Protein 8QZG (pdb70)

Secondary structure (DSSP, 8-state):
--PPPPP----BPPP-GGG---GGGSPPPP---HHHHHHHHHHHHHHHHHHSTT-B---HHHHHHHHHHHHHHHHHTT----S-EEEEEEE--TTT-EEEEEEE-TTS--EEEEB-B-B-BPSSSTT-BPPPPEEEE--TTB--EE---EEEEEEEEEEEBTT-TT--EEEEEEEEEE-BTTB-GGGTTS--BSSSEEE-HHHHHHHHHHTTT-HHHHHHHTT-HHHHHHS-TT----TT---EEEEE--SSPP-----TT--

B-factor: mean 29.65, std 10.08, range [14.54, 82.24]

Nearest PDB structures (foldseek):
  8qzg-assembly1_1  TM=1.004E+00  e=3.705E-60  Gluconobacter oxydans
  1ngf-assembly1_A  TM=6.079E-01  e=4.219E-01  Bos taurus
  6b1n-assembly2_B  TM=6.110E-01  e=5.074E-01  Homo sapiens
  1bup-assembly1_A  TM=6.106E-01  e=5.074E-01  Bos taurus
  1qqo-assembly1_A  TM=6.024E-01  e=7.337E-01  Bos taurus

Sequence (263 aa):
SVPPPASNPPTDTPPQPDLAPPPIDIPDLPVVSDEVAREEASRLAVLMKHNVKGFSTYTPERRKAFLTLAKDAVTQADMPVSRPQLVMVVDRNEKIQHLDYVLALPDAPWESLGGTPVSTGTTGRKYYYITPTGVFQNTADRLGYRAGSRVWDMGWQTAMKGWLPRHETGQIRLEIHATDPQFLEWRLGHPASEGCIRIPATMNKFMDHYGLIDALYEQAASYDPRFQALLPKDRQPTQIAGDLVVVIDSGPLTEP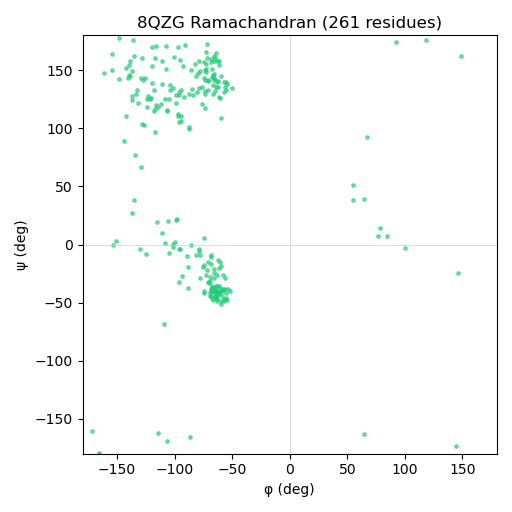KIDPIAD

Solvent-accessible surface area: 12472 Å² total; per-residue (Å²): 137,48,5,63,82,18,88,36,58,76,23,92,30,71,125,79,118,134,47,79,39,67,121,154,75,57,58,133,41,60,110,21,51,42,140,77,0,118,122,30,5,63,108,0,21,88,51,0,140,138,89,7,134,43,28,45,92,29,88,94,139,58,93,146,22,1,34,65,55,0,76,68,21,5,101,156,47,125,62,107,32,93,13,7,11,0,0,0,0,0,1,28,4,76,143,29,0,48,0,0,0,0,0,0,5,62,117,37,105,22,51,34,9,0,0,0,27,0,0,1,6,17,25,20,85,66,153,7,35,4,0,14,64,24,31,17,53,7,21,33,96,40,30,8,56,73,93,85,44,2,3,5,6,2,4,139,46,78,2,50,40,0,23,30,72,161,90,57,77,16,107,20,11,0,0,0,14,8,13,59,128,130,2,86,55,170,47,20,19,127,32,8,2,19,1,2,0,10,0,2,32,48,0,2,146,12,0,12,48,32,6,0,0,4,6,36,3,54,40,2,9,69,69,7,81,61,2,75,70,41,3,26,142,106,44,108,63,7,104,0,8,0,9,3,0,0,1,7,16,39,19,108,117,13,82,3,111,122,21,119,152,40,183

Structure (mmCIF, N/CA/C/O backbone):
data_8QZG
#
_entry.id   8QZG
#
_cell.length_a   52.778
_cell.length_b   56.688
_cell.length_c   93.019
_cell.angle_alpha   90.000
_cell.angle_beta   90.000
_cell.angle_gamma   90.000
#
_symmetry.space_group_name_H-M   'P 21 21 21'
#
loop_
_entity.id
_entity.type
_entity.pdbx_description
1 polymer 'YkuD domain-containing protein'
2 non-polymer 'CHLORIDE ION'
3 non-polymer 'SODIUM ION'
4 water water
#
loop_
_atom_site.group_PDB
_atom_site.id
_atom_site.type_symbol
_atom_site.label_atom_id
_atom_site.label_alt_id
_atom_site.label_comp_id
_atom_site.label_asym_id
_atom_site.label_entity_id
_atom_site.label_seq_id
_atom_site.pdbx_PDB_ins_code
_atom_site.Cartn_x
_atom_site.Cartn_y
_atom_site.Cartn_z
_atom_site.occupancy
_atom_site.B_iso_or_equiv
_atom_site.auth_seq_id
_atom_site.auth_comp_id
_atom_site.auth_asym_id
_atom_site.auth_atom_id
_atom_site.pdbx_PDB_model_num
ATOM 1 N N . SER A 1 31 ? -1.22842 24.15885 8.34586 1.000 55.50091 54 SER 1 N 1
ATOM 2 C CA . SER A 1 31 ? -2.61144 23.79145 8.07638 1.000 55.91475 54 SER 1 CA 1
ATOM 3 C C . SER A 1 31 ? -2.72651 22.33975 7.60368 1.000 49.87541 54 SER 1 C 1
ATOM 4 O O . SER A 1 31 ? -1.73042 21.67661 7.34358 1.000 52.24119 54 SER 1 O 1
ATOM 11 N N . VAL A 1 32 ? -3.95755 21.85188 7.50237 1.000 42.07487 55 VAL 1 N 1
ATOM 12 C CA . VAL A 1 32 ? -4.25282 20.49709 7.05646 1.000 33.12327 55 VAL 1 CA 1
ATOM 13 C C . VAL A 1 32 ? -5.06948 20.61252 5.77626 1.000 31.00284 55 VAL 1 C 1
ATOM 14 O O . VAL A 1 32 ? -6.01928 21.39940 5.73234 1.000 31.90908 55 VAL 1 O 1
ATOM 27 N N . PRO A 1 33 ? -4.74128 19.87575 4.71844 1.000 26.63005 56 PRO 1 N 1
ATOM 28 C CA . PRO A 1 33 ? -5.52859 19.97313 3.48113 1.000 26.17102 56 PRO 1 CA 1
ATOM 29 C C . PRO A 1 33 ? -6.95805 19.52083 3.71281 1.000 26.13997 56 PRO 1 C 1
ATOM 30 O O . PRO A 1 33 ? -7.23402 18.75470 4.64721 1.000 24.25750 56 PRO 1 O 1
ATOM 41 N N . PRO A 1 34 ? -7.88852 19.94899 2.87211 1.000 24.82497 57 PRO 1 N 1
ATOM 42 C CA . PRO A 1 34 ? -9.27999 19.50707 3.01939 1.000 26.04986 57 PRO 1 CA 1
ATOM 43 C C . PRO A 1 34 ? -9.40369 18.01923 2.76039 1.000 26.64150 57 PRO 1 C 1
ATOM 44 O O . PRO A 1 34 ? -8.49304 17.41047 2.18543 1.000 24.86893 57 PRO 1 O 1
ATOM 55 N N . PRO A 1 35 ? -10.50005 17.39564 3.18758 1.000 25.62461 58 PRO 1 N 1
ATOM 56 C CA . PRO A 1 35 ? -10.62864 15.94564 3.01578 1.000 25.06921 58 PRO 1 CA 1
ATOM 57 C C . PRO A 1 35 ? -10.87838 15.57099 1.56540 1.000 25.15944 58 PRO 1 C 1
ATOM 58 O O . PRO A 1 35 ? -11.46517 16.32709 0.79051 1.000 25.59122 58 PRO 1 O 1
ATOM 69 N N . ALA A 1 36 ? -10.42522 14.37497 1.20767 1.000 21.61089 59 ALA 1 N 1
ATOM 70 C CA . ALA A 1 36 ? -10.75867 13.80953 -0.08484 1.000 24.81317 59 ALA 1 CA 1
ATOM 71 C C . ALA A 1 36 ? -12.20987 13.32398 -0.09212 1.000 25.10052 59 ALA 1 C 1
ATOM 72 O O . ALA A 1 36 ? -12.79762 13.03486 0.95619 1.000 25.45099 59 ALA 1 O 1
ATOM 79 N N . SER A 1 37 ? -12.77863 13.22380 -1.29687 1.000 25.45579 60 SER 1 N 1
ATOM 80 C CA . SER A 1 37 ? -14.05309 12.54143 -1.47710 1.000 27.63314 60 SER 1 CA 1
ATOM 81 C C . SER A 1 37 ? -13.80133 11.04161 -1.62920 1.000 26.15482 60 SER 1 C 1
ATOM 82 O O . SER A 1 37 ? -12.90864 10.63308 -2.37648 1.000 28.51249 60 SER 1 O 1
ATOM 90 N N . ASN A 1 38 ? -14.57946 10.22187 -0.91579 1.000 26.75724 61 ASN 1 N 1
ATOM 91 C CA . ASN A 1 38 ? -14.39898 8.76390 -0.88568 1.000 21.76141 61 ASN 1 CA 1
ATOM 92 C C . ASN A 1 38 ? -15.72118 8.05874 -1.17148 1.000 22.98683 61 ASN 1 C 1
ATOM 93 O O . ASN A 1 38 ? -16.29716 7.40381 -0.29372 1.000 22.70903 61 ASN 1 O 1
ATOM 104 N N . PRO A 1 39 ? -16.23842 8.18363 -2.38603 1.000 21.76307 62 PRO 1 N 1
ATOM 105 C CA . PRO A 1 39 ? -17.55371 7.59308 -2.70605 1.000 21.56551 62 PRO 1 CA 1
ATOM 106 C C . PRO A 1 39 ? -17.45601 6.08433 -2.83009 1.000 22.71380 62 PRO 1 C 1
ATOM 107 O O . PRO A 1 39 ? -16.45921 5.57640 -3.35649 1.000 23.07428 62 PRO 1 O 1
ATOM 118 N N . PRO A 1 40 ? -18.45129 5.33849 -2.35292 1.000 23.42894 63 PRO 1 N 1
ATOM 119 C CA . PRO A 1 40 ? -18.42471 3.87583 -2.53469 1.000 20.37058 63 PRO 1 CA 1
ATOM 120 C C . PRO A 1 40 ? -18.70789 3.49382 -3.97449 1.000 26.70728 63 PRO 1 C 1
ATOM 121 O O . PRO A 1 40 ? -19.46661 4.16993 -4.67809 1.000 23.83439 63 PRO 1 O 1
ATOM 132 N N . THR A 1 41 ? -18.10615 2.37532 -4.39833 1.000 20.30724 64 THR 1 N 1
ATOM 133 C CA . THR A 1 41 ? -18.19813 1.94410 -5.78204 1.000 19.82793 64 THR 1 CA 1
ATOM 134 C C . THR A 1 41 ? -18.49142 0.43589 -5.87090 1.000 26.54786 64 THR 1 C 1
ATOM 135 O O . THR A 1 41 ? -17.99213 -0.26346 -6.76571 1.000 22.62186 64 THR 1 O 1
ATOM 146 N N . ASP A 1 42 ? -19.33409 -0.07474 -4.96659 1.000 22.66984 65 ASP 1 N 1
ATOM 147 C CA . ASP A 1 42 ? -19.71211 -1.49181 -4.97889 1.000 24.03707 65 ASP 1 CA 1
ATOM 148 C C . ASP A 1 42 ? -20.16827 -1.93467 -6.36905 1.000 25.34369 65 ASP 1 C 1
ATOM 149 O O . ASP A 1 42 ? -20.97989 -1.26718 -7.01526 1.000 23.98807 65 ASP 1 O 1
ATOM 158 N N . THR A 1 43 ? -19.67544 -3.08622 -6.80592 1.000 23.25149 66 THR 1 N 1
ATOM 159 C CA . THR A 1 43 ? -20.03384 -3.61231 -8.12081 1.000 24.51473 66 THR 1 CA 1
ATOM 160 C C . THR A 1 43 ? -21.45718 -4.15714 -8.13049 1.000 26.99962 66 THR 1 C 1
ATOM 161 O O . THR A 1 43 ? -21.74934 -5.11414 -7.39579 1.000 27.78959 66 THR 1 O 1
ATOM 172 N N . PRO A 1 44 ? -22.36480 -3.60013 -8.93277 1.000 27.35231 67 PRO 1 N 1
ATOM 173 C CA . PRO A 1 44 ? -23.73245 -4.13032 -8.96714 1.000 31.40514 67 PRO 1 CA 1
ATOM 174 C C . PRO A 1 44 ? -23.75744 -5.54022 -9.54016 1.000 35.18588 67 PRO 1 C 1
ATOM 175 O O . PRO A 1 44 ? -22.97035 -5.86795 -10.43984 1.000 35.18775 67 PRO 1 O 1
ATOM 186 N N . PRO A 1 45 ? -24.65814 -6.39208 -9.06535 1.000 45.40746 68 PRO 1 N 1
ATOM 187 C CA . PRO A 1 45 ? -24.74599 -7.74764 -9.63336 1.000 48.56567 68 PRO 1 CA 1
ATOM 188 C C . PRO A 1 45 ? -25.43817 -7.74784 -10.98597 1.000 46.94308 68 PRO 1 C 1
ATOM 189 O O . PRO A 1 45 ? -26.46089 -7.09018 -11.18533 1.000 48.45360 68 PRO 1 O 1
ATOM 200 N N . GLN A 1 46 ? -24.85985 -8.49368 -11.92488 1.000 45.60834 69 GLN 1 N 1
ATOM 201 C CA . GLN A 1 46 ? -25.36582 -8.57604 -13.29428 1.000 46.24484 69 GLN 1 CA 1
ATOM 202 C C . GLN A 1 46 ? -25.52624 -10.03710 -13.67576 1.000 44.90551 69 GLN 1 C 1
ATOM 203 O O . GLN A 1 46 ? -24.52696 -10.71280 -13.97656 1.000 47.33433 69 GLN 1 O 1
ATOM 217 N N . PRO A 1 47 ? -26.75350 -10.55502 -13.69130 1.000 43.61703 70 PRO 1 N 1
ATOM 218 C CA . PRO A 1 47 ? -26.93701 -11.97155 -14.06985 1.000 48.21714 70 PRO 1 CA 1
ATOM 219 C C . PRO A 1 47 ? -26.39652 -12.31388 -15.44948 1.000 54.06598 70 PRO 1 C 1
ATOM 220 O O . PRO A 1 47 ? -26.04278 -13.47551 -15.69926 1.000 52.10338 70 PRO 1 O 1
ATOM 231 N N . ASP A 1 48 ? -26.33091 -11.34063 -16.35938 1.000 54.93447 71 ASP 1 N 1
ATOM 232 C CA . ASP A 1 48 ? -25.91755 -11.61823 -17.72869 1.000 56.73919 71 ASP 1 CA 1
ATOM 233 C C . ASP A 1 48 ? -24.41683 -11.83263 -17.86572 1.000 53.07958 71 ASP 1 C 1
ATOM 234 O O . ASP A 1 48 ? -23.98267 -12.42768 -18.85662 1.000 58.23595 71 ASP 1 O 1
ATOM 243 N N . LEU A 1 49 ? -23.62070 -11.38163 -16.90086 1.000 48.17148 72 LEU 1 N 1
ATOM 244 C CA . LEU A 1 49 ? -22.17024 -11.48949 -16.98754 1.000 51.01457 72 LEU 1 CA 1
ATOM 245 C C . LEU A 1 49 ? -21.61210 -12.72058 -16.28206 1.000 56.19680 72 LEU 1 C 1
ATOM 246 O O . LEU A 1 49 ? -20.39982 -12.95784 -16.36129 1.000 54.99130 72 LEU 1 O 1
ATOM 262 N N . ALA A 1 50 ? -22.45920 -13.51409 -15.61178 1.000 65.12249 73 ALA 1 N 1
ATOM 263 C CA . ALA A 1 50 ? -22.01085 -14.67032 -14.84220 1.000 60.99705 73 ALA 1 CA 1
ATOM 264 C C . ALA A 1 50 ? -21.27916 -15.68643 -15.71152 1.000 58.81883 73 ALA 1 C 1
ATOM 265 O O . ALA A 1 50 ? -21.91063 -16.37651 -16.52154 1.000 60.33083 73 ALA 1 O 1
ATOM 272 N N . PRO A 1 51 ? -19.96277 -15.82568 -15.56498 1.000 42.03323 74 PRO 1 N 1
ATOM 273 C CA . PRO A 1 51 ? -19.21508 -16.74293 -16.43370 1.000 38.77990 74 PRO 1 CA 1
ATOM 274 C C . PRO A 1 51 ? -19.09186 -18.11624 -15.79949 1.000 36.71007 74 PRO 1 C 1
ATOM 275 O O . PRO A 1 51 ? -19.13091 -18.25560 -14.56199 1.000 34.51287 74 PRO 1 O 1
ATOM 286 N N . PRO A 1 52 ? -18.94367 -19.15875 -16.61096 1.000 34.73744 75 PRO 1 N 1
ATOM 287 C CA . PRO A 1 52 ? -18.58883 -20.48360 -16.05838 1.000 30.78316 75 PRO 1 CA 1
ATOM 288 C C . PRO A 1 52 ? -17.14175 -20.50050 -15.59864 1.000 32.26410 75 PRO 1 C 1
ATOM 289 O O . PRO A 1 52 ? -16.33884 -19.63858 -16.00249 1.000 34.29928 75 PRO 1 O 1
ATOM 300 N N . PRO A 1 53 ? -16.77048 -21.45081 -14.73166 1.000 32.64638 76 PRO 1 N 1
ATOM 301 C CA . PRO A 1 53 ? -15.39667 -21.43684 -14.18176 1.000 35.72766 76 PRO 1 CA 1
ATOM 302 C C . PRO A 1 53 ? -14.31070 -21.39042 -15.25327 1.000 34.94820 76 PRO 1 C 1
ATOM 303 O O . PRO A 1 53 ? -13.28809 -20.71573 -15.06833 1.000 36.53560 76 PRO 1 O 1
ATOM 314 N N . ILE A 1 54 ? -14.51115 -22.09785 -16.37274 1.000 35.85778 77 ILE 1 N 1
ATOM 315 C CA . ILE A 1 54 ? -13.47836 -22.16433 -17.40371 1.000 41.45692 77 ILE 1 CA 1
ATOM 316 C C . ILE A 1 54 ? -13.25549 -20.80220 -18.04174 1.000 41.86628 77 ILE 1 C 1
ATOM 317 O O . ILE A 1 54 ? -12.16647 -20.52733 -18.55771 1.000 44.57849 77 ILE 1 O 1
ATOM 333 N N . ASP A 1 55 ? -14.25715 -19.92372 -18.00147 1.000 47.77365 78 ASP 1 N 1
ATOM 334 C CA . ASP A 1 55 ? -14.12965 -18.59704 -18.58669 1.000 46.77124 78 ASP 1 CA 1
ATOM 335 C C . ASP A 1 55 ? -13.40914 -17.59880 -17.69034 1.000 44.34479 78 ASP 1 C 1
ATOM 336 O O . ASP A 1 55 ? -13.11162 -16.48380 -18.13644 1.000 43.17623 78 ASP 1 O 1
ATOM 345 N N . ILE A 1 56 ? -13.13707 -17.94002 -16.43698 1.000 33.71688 79 ILE 1 N 1
ATOM 346 C CA . ILE A 1 56 ? -12.38459 -17.06645 -15.54255 1.000 29.30325 79 ILE 1 CA 1
ATOM 347 C C . ILE A 1 56 ? -10.93077 -17.52744 -15.57208 1.000 32.29462 79 ILE 1 C 1
ATOM 348 O O . ILE A 1 56 ? -10.62857 -18.64377 -15.10408 1.000 28.62826 79 ILE 1 O 1
ATOM 364 N N . PRO A 1 57 ? -10.00703 -16.73912 -16.11435 1.000 28.08558 80 PRO 1 N 1
ATOM 365 C CA . PRO A 1 57 ? -8.61168 -17.18922 -16.16919 1.000 28.51602 80 PRO 1 CA 1
ATOM 366 C C . PRO A 1 57 ? -8.00288 -17.30252 -14.78038 1.000 28.33620 80 PRO 1 C 1
ATOM 367 O O . PRO A 1 57 ? -8.33030 -16.54643 -13.86192 1.000 28.64224 80 PRO 1 O 1
ATOM 378 N N . ASP A 1 58 ? -7.11639 -18.28545 -14.62342 1.000 30.03919 81 ASP 1 N 1
ATOM 379 C CA . ASP A 1 58 ? -6.37859 -18.39768 -13.37034 1.000 30.87318 81 ASP 1 CA 1
ATOM 380 C C . ASP A 1 58 ? -5.30826 -17.31196 -13.27143 1.000 30.72206 81 ASP 1 C 1
ATOM 381 O O . ASP A 1 58 ? -4.79093 -16.82376 -14.27295 1.000 35.14669 81 ASP 1 O 1
ATOM 390 N N . LEU A 1 59 ? -5.00677 -16.90199 -12.04846 1.000 29.32626 82 LEU 1 N 1
ATOM 391 C CA . LEU A 1 59 ? -3.96177 -15.91318 -11.84098 1.000 28.44171 82 LEU 1 CA 1
ATOM 392 C C . LEU A 1 59 ? -2.61578 -16.49828 -12.26173 1.000 30.59406 82 LEU 1 C 1
ATOM 393 O O . LEU A 1 59 ? -2.35677 -17.67829 -12.02020 1.000 30.62132 82 LEU 1 O 1
ATOM 409 N N . PRO A 1 60 ? -1.73957 -15.70184 -12.87555 1.000 31.83680 83 PRO 1 N 1
ATOM 410 C CA . PRO A 1 60 ? -0.45773 -16.24950 -13.35086 1.000 33.33033 83 PRO 1 CA 1
ATOM 411 C C . PRO A 1 60 ? 0.39891 -16.75734 -12.20377 1.000 32.26767 83 PRO 1 C 1
ATOM 412 O O . PRO A 1 60 ? 0.47926 -16.13490 -11.14308 1.000 35.07327 83 PRO 1 O 1
ATOM 423 N N . VAL A 1 61 ? 1.05129 -17.89226 -12.42929 1.000 36.17503 84 VAL 1 N 1
ATOM 424 C CA . VAL A 1 61 ? 1.95351 -18.50196 -11.45520 1.000 34.44835 84 VAL 1 CA 1
ATOM 425 C C . VAL A 1 61 ? 3.30313 -18.68751 -12.13802 1.000 34.12711 84 VAL 1 C 1
ATOM 426 O O . VAL A 1 61 ? 3.40288 -19.41322 -13.13382 1.000 37.67171 84 VAL 1 O 1
ATOM 439 N N . VAL A 1 62 ? 4.33487 -18.02566 -11.61262 1.000 29.74429 85 VAL 1 N 1
ATOM 440 C CA . VAL A 1 62 ? 5.69154 -18.12607 -12.13287 1.000 27.17243 85 VAL 1 CA 1
ATOM 441 C C . VAL A 1 62 ? 6.59769 -18.72995 -11.06305 1.000 23.46973 85 VAL 1 C 1
ATOM 442 O O . VAL A 1 62 ? 6.27751 -18.74141 -9.87191 1.000 26.35308 85 VAL 1 O 1
ATOM 455 N N . SER A 1 63 ? 7.74314 -19.24932 -11.50647 1.000 24.01492 86 SER 1 N 1
ATOM 456 C CA . SER A 1 63 ? 8.72558 -19.76442 -10.56460 1.000 23.66619 86 SER 1 CA 1
ATOM 457 C C . SER A 1 63 ? 9.28041 -18.63905 -9.69568 1.000 27.51487 86 SER 1 C 1
ATOM 458 O O . SER A 1 63 ? 9.17891 -17.44559 -10.01846 1.000 26.18171 86 SER 1 O 1
ATOM 466 N N . ASP A 1 64 ? 9.86169 -19.03106 -8.55989 1.000 26.45796 87 ASP 1 N 1
ATOM 467 C CA . ASP A 1 64 ? 10.51189 -18.04161 -7.70737 1.000 29.19430 87 ASP 1 CA 1
ATOM 468 C C . ASP A 1 64 ? 11.64833 -17.35176 -8.44924 1.000 30.95678 87 ASP 1 C 1
ATOM 469 O O . ASP A 1 64 ? 11.85902 -16.14477 -8.28054 1.000 26.11435 87 ASP 1 O 1
ATOM 478 N N . GLU A 1 65 ? 12.38217 -18.10420 -9.28423 1.000 27.70722 88 GLU 1 N 1
ATOM 479 C CA . GLU A 1 65 ? 13.47448 -17.52205 -10.05458 1.000 34.09415 88 GLU 1 CA 1
ATOM 480 C C . GLU A 1 65 ? 12.97128 -16.40639 -10.96968 1.000 29.33132 88 GLU 1 C 1
ATOM 481 O O . GLU A 1 65 ? 13.52367 -15.29052 -10.98778 1.000 29.57232 88 GLU 1 O 1
ATOM 493 N N . VAL A 1 66 ? 11.93219 -16.70073 -11.76115 1.000 28.78790 89 VAL 1 N 1
ATOM 494 C CA . VAL A 1 66 ? 11.34638 -15.68669 -12.64168 1.000 25.57701 89 VAL 1 CA 1
ATOM 495 C C . VAL A 1 66 ? 10.77900 -14.52297 -11.84077 1.000 26.07740 89 VAL 1 C 1
ATOM 496 O O . VAL A 1 66 ? 10.88759 -13.35395 -12.25336 1.000 24.91737 89 VAL 1 O 1
ATOM 509 N N . ALA A 1 67 ? 10.11323 -14.81801 -10.71543 1.000 23.51913 90 ALA 1 N 1
ATOM 510 C CA . ALA A 1 67 ? 9.49630 -13.74757 -9.93778 1.000 23.17096 90 ALA 1 CA 1
ATOM 511 C C . ALA A 1 67 ? 10.53787 -12.74425 -9.44917 1.000 25.89675 90 ALA 1 C 1
ATOM 512 O O . ALA A 1 67 ? 10.30014 -11.52539 -9.46472 1.000 20.02008 90 ALA 1 O 1
ATOM 519 N N . ARG A 1 68 ? 11.69522 -13.23828 -8.98771 1.000 21.55399 91 ARG 1 N 1
ATOM 520 C CA . ARG A 1 68 ? 12.71675 -12.32983 -8.46446 1.000 25.92104 91 ARG 1 CA 1
ATOM 521 C C . ARG A 1 68 ? 13.30690 -11.47138 -9.57327 1.000 25.77019 91 ARG 1 C 1
ATOM 522 O O . ARG A 1 68 ? 13.55464 -10.27485 -9.37329 1.000 23.71121 91 ARG 1 O 1
ATOM 543 N N . GLU A 1 69 ? 13.50362 -12.05366 -10.75743 1.000 24.88806 92 GLU 1 N 1
ATOM 544 C CA . GLU A 1 69 ? 13.97206 -11.26468 -11.89641 1.000 30.49075 92 GLU 1 CA 1
ATOM 545 C C . GLU A 1 69 ? 12.96660 -10.17605 -12.27024 1.000 26.95525 92 GLU 1 C 1
ATOM 546 O O . GLU A 1 69 ? 13.35271 -9.02422 -12.53030 1.000 26.60763 92 GLU 1 O 1
ATOM 558 N N . GLU A 1 70 ? 11.66963 -10.51826 -12.28939 1.000 25.07129 93 GLU 1 N 1
ATOM 559 C CA . GLU A 1 70 ? 10.64611 -9.53366 -12.64294 1.000 24.38745 93 GLU 1 CA 1
ATOM 560 C C . GLU A 1 70 ? 10.53555 -8.44577 -11.57911 1.000 25.22442 93 GLU 1 C 1
ATOM 561 O O . GLU A 1 70 ? 10.30003 -7.27571 -11.89978 1.000 25.25151 93 GLU 1 O 1
ATOM 573 N N . ALA A 1 71 ? 10.70671 -8.80867 -10.31117 1.000 24.10867 94 ALA 1 N 1
ATOM 574 C CA . ALA A 1 71 ? 10.69295 -7.80925 -9.25562 1.000 24.06213 94 ALA 1 CA 1
ATOM 575 C C . ALA A 1 71 ? 11.85879 -6.84214 -9.40106 1.000 23.79046 94 ALA 1 C 1
ATOM 576 O O . ALA A 1 71 ? 11.70120 -5.63487 -9.17183 1.000 23.17047 94 ALA 1 O 1
ATOM 583 N N . SER A 1 72 ? 13.03813 -7.35536 -9.77323 1.000 24.06173 95 SER 1 N 1
ATOM 584 C CA . SER A 1 72 ? 14.19397 -6.48351 -9.97659 1.000 24.93291 95 SER 1 CA 1
ATOM 585 C C . SER A 1 72 ? 13.97677 -5.53052 -11.14715 1.000 24.16797 95 SER 1 C 1
ATOM 586 O O . SER A 1 72 ? 14.36248 -4.35840 -11.07741 1.000 27.96498 95 SER 1 O 1
ATOM 594 N N . ARG A 1 73 ? 13.36597 -6.01238 -12.22883 1.000 23.56549 96 ARG 1 N 1
ATOM 595 C CA . ARG A 1 73 ? 13.07476 -5.15126 -13.37419 1.000 22.94174 96 ARG 1 CA 1
ATOM 596 C C . ARG A 1 73 ? 12.11501 -4.03615 -12.99366 1.000 23.63632 96 ARG 1 C 1
ATOM 597 O O . ARG A 1 73 ? 12.32865 -2.86383 -13.34572 1.000 22.72986 96 ARG 1 O 1
ATOM 618 N N . LEU A 1 74 ? 11.04049 -4.38904 -12.28837 1.000 21.38601 97 LEU 1 N 1
ATOM 619 C CA . LEU A 1 74 ? 10.07075 -3.39196 -11.84505 1.000 19.16401 97 LEU 1 CA 1
ATOM 620 C C . LEU A 1 74 ? 10.69679 -2.40803 -10.86510 1.000 22.39801 97 LEU 1 C 1
ATOM 621 O O . LEU A 1 74 ? 10.36086 -1.22229 -10.86691 1.000 22.98944 97 LEU 1 O 1
ATOM 637 N N . ALA A 1 75 ? 11.60161 -2.87941 -10.01094 1.000 22.98971 98 ALA 1 N 1
ATOM 638 C CA . ALA A 1 75 ? 12.24401 -1.97715 -9.06204 1.000 23.20692 98 ALA 1 CA 1
ATOM 639 C C . ALA A 1 75 ? 13.06328 -0.92297 -9.79491 1.000 21.86972 98 ALA 1 C 1
ATOM 640 O O . ALA A 1 75 ? 13.02199 0.26321 -9.44176 1.000 23.11839 98 ALA 1 O 1
ATOM 647 N N . VAL A 1 76 ? 13.79391 -1.32881 -10.83521 1.000 21.53551 99 VAL 1 N 1
ATOM 648 C CA . VAL A 1 76 ? 14.60352 -0.36701 -11.59418 1.000 21.50550 99 VAL 1 CA 1
ATOM 649 C C . VAL A 1 76 ? 13.70300 0.61558 -12.33776 1.000 24.01208 99 VAL 1 C 1
ATOM 650 O O . VAL A 1 76 ? 13.99631 1.81910 -12.41912 1.000 24.35257 99 VAL 1 O 1
ATOM 663 N N . LEU A 1 77 ? 12.59420 0.12307 -12.89409 1.000 21.59214 100 LEU 1 N 1
ATOM 664 C CA . LEU A 1 77 ? 11.68591 1.01570 -13.60933 1.000 22.70423 100 LEU 1 CA 1
ATOM 665 C C . LEU A 1 77 ? 11.06304 2.03794 -12.67084 1.000 23.75535 100 LEU 1 C 1
ATOM 666 O O . LEU A 1 77 ? 10.89415 3.20567 -13.04075 1.000 23.16815 100 LEU 1 O 1
ATOM 682 N N . MET A 1 78 ? 10.71240 1.61996 -11.44871 1.000 20.30167 101 MET 1 N 1
ATOM 683 C CA . MET A 1 78 ? 10.12692 2.54361 -10.48532 1.000 22.06965 101 MET 1 CA 1
ATOM 684 C C . MET A 1 78 ? 11.14897 3.58624 -10.05122 1.000 24.00317 101 MET 1 C 1
ATOM 685 O O . MET A 1 78 ? 10.81992 4.76644 -9.92012 1.000 22.97774 101 MET 1 O 1
ATOM 699 N N . LYS A 1 79 ? 12.40118 3.16578 -9.84234 1.000 21.89721 102 LYS 1 N 1
ATOM 700 C CA . LYS A 1 79 ? 13.46477 4.09864 -9.48819 1.000 25.59243 102 LYS 1 CA 1
ATOM 701 C C . LYS A 1 79 ? 13.52533 5.27430 -10.46505 1.000 28.45061 102 LYS 1 C 1
ATOM 702 O O . LYS A 1 79 ? 13.76606 6.42209 -10.07290 1.000 26.57305 102 LYS 1 O 1
ATOM 721 N N . HIS A 1 80 ? 13.33801 5.00728 -11.75105 1.000 21.63128 103 HIS 1 N 1
ATOM 722 C CA . HIS A 1 80 ? 13.51972 6.02172 -12.78183 1.000 22.65003 103 HIS 1 CA 1
ATOM 723 C C . HIS A 1 80 ? 12.21660 6.62506 -13.29471 1.000 25.22880 103 HIS 1 C 1
ATOM 724 O O . HIS A 1 80 ? 12.26034 7.51507 -14.15347 1.000 30.46620 103 HIS 1 O 1
ATOM 738 N N . ASN A 1 81 ? 11.07072 6.17069 -12.81114 1.000 22.12353 104 ASN 1 N 1
ATOM 739 C CA . ASN A 1 81 ? 9.79623 6.67218 -13.29995 1.000 23.34108 104 ASN 1 CA 1
ATOM 740 C C . ASN A 1 81 ? 8.81643 7.11708 -12.23417 1.000 23.79235 104 ASN 1 C 1
ATOM 741 O O . ASN A 1 81 ? 7.74367 7.62516 -12.58638 1.000 23.01631 104 ASN 1 O 1
ATOM 752 N N . VAL A 1 82 ? 9.13643 6.94931 -10.95793 1.000 22.59071 105 VAL 1 N 1
ATOM 753 C CA . VAL A 1 82 ? 8.24807 7.33117 -9.86446 1.000 23.18475 105 VAL 1 CA 1
ATOM 754 C C . VAL A 1 82 ? 8.98333 8.34130 -8.99334 1.000 22.82928 105 VAL 1 C 1
ATOM 755 O O . VAL A 1 82 ? 10.07819 8.06085 -8.49568 1.000 23.26024 105 VAL 1 O 1
ATOM 768 N N . LYS A 1 83 ? 8.36775 9.50201 -8.78419 1.000 20.00261 106 LYS 1 N 1
ATOM 769 C CA . LYS A 1 83 ? 9.00770 10.57118 -8.02487 1.000 23.13218 106 LYS 1 CA 1
ATOM 770 C C . LYS A 1 83 ? 9.06832 10.18814 -6.55354 1.000 24.49465 106 LYS 1 C 1
ATOM 771 O O . LYS A 1 83 ? 8.08404 9.71483 -5.99270 1.000 23.00836 106 LYS 1 O 1
ATOM 790 N N . GLY A 1 84 ? 10.22978 10.37161 -5.93151 1.000 22.34238 107 GLY 1 N 1
ATOM 791 C CA . GLY A 1 84 ? 10.38440 10.06489 -4.52354 1.000 24.43006 107 GLY 1 CA 1
ATOM 792 C C . GLY A 1 84 ? 10.69253 8.61881 -4.20508 1.000 26.33470 107 GLY 1 C 1
ATOM 793 O O . GLY A 1 84 ? 10.69311 8.23638 -3.02435 1.000 23.24264 107 GLY 1 O 1
ATOM 797 N N . PHE A 1 85 ? 10.93683 7.79091 -5.21182 1.000 27.88412 108 PHE 1 N 1
ATOM 798 C CA . PHE A 1 85 ? 11.18976 6.37591 -4.95992 1.000 23.98046 108 PHE 1 CA 1
ATOM 799 C C . PHE A 1 85 ? 12.49502 6.17523 -4.19569 1.000 28.70834 108 PHE 1 C 1
ATOM 800 O O . PHE A 1 85 ? 13.49542 6.87339 -4.40092 1.000 24.19407 108 PHE 1 O 1
ATOM 817 N N . SER A 1 86 ? 12.47820 5.21846 -3.27962 1.000 23.14230 109 SER 1 N 1
ATOM 818 C CA . SER A 1 86 ? 13.66620 4.91354 -2.50320 1.000 26.53264 109 SER 1 CA 1
ATOM 819 C C . SER A 1 86 ? 13.66452 3.43253 -2.15833 1.000 24.58059 109 SER 1 C 1
ATOM 820 O O . SER A 1 86 ? 12.60630 2.84832 -1.91789 1.000 22.98871 109 SER 1 O 1
ATOM 828 N N . THR A 1 87 ? 14.85062 2.82757 -2.18446 1.000 29.17527 110 THR 1 N 1
ATOM 829 C CA . THR A 1 87 ? 15.10976 1.64710 -1.38827 1.000 30.24725 110 THR 1 CA 1
ATOM 830 C C . THR A 1 87 ? 15.45283 2.14331 0.01450 1.000 32.74036 110 THR 1 C 1
ATOM 831 O O . THR A 1 87 ? 15.90704 3.27397 0.20907 1.000 44.48639 110 THR 1 O 1
ATOM 842 N N . TYR A 1 88 ? 15.24390 1.30058 0.99445 1.000 30.83163 111 TYR 1 N 1
ATOM 843 C CA . TYR A 1 88 ? 15.35642 1.73543 2.37798 1.000 29.59290 111 TYR 1 CA 1
ATOM 844 C C . TYR A 1 88 ? 16.61645 1.16594 3.01050 1.000 31.33721 111 TYR 1 C 1
ATOM 845 O O . TYR A 1 88 ? 17.31586 0.34521 2.41685 1.000 33.67497 111 TYR 1 O 1
ATOM 863 N N . THR A 1 89 ? 16.91593 1.64570 4.21441 1.000 28.89137 112 THR 1 N 1
ATOM 864 C CA . THR A 1 89 ? 17.99068 1.07052 5.00528 1.000 31.59314 112 THR 1 CA 1
ATOM 865 C C . THR A 1 89 ? 17.62302 -0.35806 5.39234 1.000 30.58479 112 THR 1 C 1
ATOM 866 O O . THR A 1 89 ? 16.44544 -0.72486 5.39593 1.000 29.04024 112 THR 1 O 1
ATOM 877 N N . PRO A 1 90 ? 18.62145 -1.18751 5.71619 1.000 33.78424 113 PRO 1 N 1
ATOM 878 C CA . PRO A 1 90 ? 18.30658 -2.57734 6.11045 1.000 33.59091 113 PRO 1 CA 1
ATOM 879 C C . PRO A 1 90 ? 17.32994 -2.66886 7.27016 1.000 29.28476 113 PRO 1 C 1
ATOM 880 O O . PRO A 1 90 ? 16.43823 -3.52467 7.25253 1.000 30.21224 113 PRO 1 O 1
ATOM 891 N N . GLU A 1 91 ? 17.48386 -1.82458 8.29576 1.000 32.36968 114 GLU 1 N 1
ATOM 892 C CA . GLU A 1 91 ? 16.57780 -1.88950 9.43729 1.000 32.12496 114 GLU 1 CA 1
ATOM 893 C C . GLU A 1 91 ? 15.15003 -1.54986 9.02656 1.000 32.87935 114 GLU 1 C 1
ATOM 894 O O . GLU A 1 91 ? 14.19075 -2.17398 9.50597 1.000 29.37911 114 GLU 1 O 1
ATOM 906 N N . ARG A 1 92 ? 14.98493 -0.55793 8.14174 1.000 26.81433 115 ARG 1 N 1
ATOM 907 C CA . ARG A 1 92 ? 13.64653 -0.19861 7.67557 1.000 27.96180 115 ARG 1 CA 1
ATOM 908 C C . ARG A 1 92 ? 13.05368 -1.29444 6.80192 1.000 25.61807 115 ARG 1 C 1
ATOM 909 O O . ARG A 1 92 ? 11.86855 -1.61694 6.92304 1.000 22.22276 115 ARG 1 O 1
ATOM 930 N N . ARG A 1 93 ? 13.85982 -1.88072 5.91312 1.000 25.47606 116 ARG 1 N 1
ATOM 931 C CA . ARG A 1 93 ? 13.36659 -2.98579 5.08665 1.000 24.99792 116 ARG 1 CA 1
ATOM 932 C C . ARG A 1 93 ? 12.88408 -4.15701 5.94822 1.000 23.32502 116 ARG 1 C 1
ATOM 933 O O . ARG A 1 93 ? 11.81715 -4.74007 5.69303 1.000 23.42360 116 ARG 1 O 1
ATOM 954 N N . LYS A 1 94 ? 13.65833 -4.51139 6.97406 1.000 24.96380 117 LYS 1 N 1
ATOM 955 C CA . LYS A 1 94 ? 13.25218 -5.58957 7.86741 1.000 26.12307 117 LYS 1 CA 1
ATOM 956 C C . LYS A 1 94 ? 11.91440 -5.29262 8.53022 1.000 25.00408 117 LYS 1 C 1
ATOM 957 O O . LYS A 1 94 ? 11.08510 -6.19385 8.69117 1.000 24.32254 117 LYS 1 O 1
ATOM 976 N N . ALA A 1 95 ? 11.69019 -4.03980 8.93553 1.000 23.96839 118 ALA 1 N 1
ATOM 977 C CA . ALA A 1 95 ? 10.42459 -3.68232 9.56443 1.000 23.49813 118 ALA 1 CA 1
ATOM 978 C C . ALA A 1 95 ? 9.26602 -3.84359 8.59219 1.000 22.87515 118 ALA 1 C 1
ATOM 979 O O . ALA A 1 95 ? 8.23086 -4.42184 8.93959 1.000 23.11703 118 ALA 1 O 1
ATOM 986 N N . PHE A 1 96 ? 9.42453 -3.34736 7.36091 1.000 20.45794 119 PHE 1 N 1
ATOM 987 C CA . PHE A 1 96 ? 8.38387 -3.53011 6.35438 1.000 19.23896 119 PHE 1 CA 1
ATOM 988 C C . PHE A 1 96 ? 8.07616 -5.01661 6.14395 1.000 19.47146 119 PHE 1 C 1
ATOM 989 O O . PHE A 1 96 ? 6.90515 -5.43181 6.11425 1.000 20.19940 119 PHE 1 O 1
ATOM 1006 N N . LEU A 1 97 ? 9.12290 -5.82707 5.95931 1.000 21.70504 120 LEU 1 N 1
ATOM 1007 C CA . LEU A 1 97 ? 8.92811 -7.23002 5.59664 1.000 22.34467 120 LEU 1 CA 1
ATOM 1008 C C . LEU A 1 97 ? 8.33543 -8.02789 6.74634 1.000 22.44524 120 LEU 1 C 1
ATOM 1009 O O . LEU A 1 97 ? 7.41536 -8.82020 6.53495 1.000 22.17445 120 LEU 1 O 1
ATOM 1025 N N . THR A 1 98 ? 8.84363 -7.82482 7.96406 1.000 19.92903 121 THR 1 N 1
ATOM 1026 C CA . THR A 1 98 ? 8.37310 -8.58391 9.12067 1.000 23.14529 121 THR 1 CA 1
ATOM 1027 C C . THR A 1 98 ? 6.92232 -8.24138 9.46164 1.000 21.68411 121 THR 1 C 1
ATOM 1028 O O . THR A 1 98 ? 6.08864 -9.13365 9.68479 1.000 20.22078 121 THR 1 O 1
ATOM 1039 N N . LEU A 1 99 ? 6.60254 -6.95229 9.52716 1.000 20.78132 122 LEU 1 N 1
ATOM 1040 C CA . LEU A 1 99 ? 5.25118 -6.55463 9.93057 1.000 21.06826 122 LEU 1 CA 1
ATOM 1041 C C . LEU A 1 99 ? 4.21109 -6.88720 8.86625 1.000 19.49713 122 LEU 1 C 1
ATOM 1042 O O . LEU A 1 99 ? 3.06026 -7.21224 9.20172 1.000 17.88293 122 LEU 1 O 1
ATOM 1058 N N . ALA A 1 100 ? 4.58528 -6.81717 7.58574 1.000 20.86224 123 ALA 1 N 1
ATOM 1059 C CA . ALA A 1 100 ? 3.65821 -7.20381 6.52750 1.000 19.93968 123 ALA 1 CA 1
ATOM 1060 C C . ALA A 1 100 ? 3.37255 -8.69979 6.56758 1.000 20.42189 123 ALA 1 C 1
ATOM 1061 O O . ALA A 1 100 ? 2.21653 -9.12601 6.47880 1.000 21.97476 123 ALA 1 O 1
ATOM 1068 N N . LYS A 1 101 ? 4.41606 -9.51669 6.70421 1.000 20.47952 124 LYS 1 N 1
ATOM 1069 C CA . LYS A 1 101 ? 4.21572 -10.96177 6.82364 1.000 18.02739 124 LYS 1 CA 1
ATOM 1070 C C . LYS A 1 101 ? 3.42660 -11.30405 8.08011 1.000 23.49092 124 LYS 1 C 1
ATOM 1071 O O . LYS A 1 101 ? 2.53541 -12.16959 8.04926 1.000 21.86072 124 LYS 1 O 1
ATOM 1090 N N . ASP A 1 102 ? 3.72946 -10.62926 9.19463 1.000 24.24952 125 ASP 1 N 1
ATOM 1091 C CA . ASP A 1 102 ? 2.94965 -10.82153 10.41636 1.000 25.30526 125 ASP 1 CA 1
ATOM 1092 C C . ASP A 1 102 ? 1.46024 -10.56887 10.17005 1.000 24.64070 125 ASP 1 C 1
ATOM 1093 O O . ASP A 1 102 ? 0.61051 -11.36512 10.58401 1.000 24.06658 125 ASP 1 O 1
ATOM 1102 N N . ALA A 1 103 ? 1.13360 -9.46580 9.48223 1.000 21.45123 126 ALA 1 N 1
ATOM 1103 C CA . ALA A 1 103 ? -0.25820 -9.08388 9.30412 1.000 22.78738 126 ALA 1 CA 1
ATOM 1104 C C . ALA A 1 103 ? -0.98968 -10.05730 8.39380 1.000 23.41741 126 ALA 1 C 1
ATOM 1105 O O . ALA A 1 103 ? -2.13653 -10.41814 8.66645 1.000 23.04172 126 ALA 1 O 1
ATOM 1112 N N . VAL A 1 104 ? -0.36628 -10.45165 7.28426 1.000 22.05556 127 VAL 1 N 1
ATOM 1113 C CA . VAL A 1 104 ? -0.98633 -11.43000 6.39142 1.000 23.70929 127 VAL 1 CA 1
ATOM 1114 C C . VAL A 1 104 ? -1.22215 -12.74284 7.12223 1.000 24.12844 127 VAL 1 C 1
ATOM 1115 O O . VAL A 1 104 ? -2.27572 -13.36197 6.96882 1.000 24.61318 127 VAL 1 O 1
ATOM 1128 N N . THR A 1 105 ? -0.26838 -13.16611 7.96462 1.000 22.36218 128 THR 1 N 1
ATOM 1129 C CA . THR A 1 105 ? -0.43945 -14.39538 8.74210 1.000 22.54935 128 THR 1 CA 1
ATOM 1130 C C . THR A 1 105 ? -1.58971 -14.29108 9.74130 1.000 24.92173 128 THR 1 C 1
ATOM 1131 O O . THR A 1 105 ? -2.34705 -15.25853 9.92148 1.000 27.80554 128 THR 1 O 1
ATOM 1142 N N . GLN A 1 106 ? -1.71401 -13.14846 10.42581 1.000 25.31442 129 GLN 1 N 1
ATOM 1143 C CA . GLN A 1 106 ? -2.78584 -12.98683 11.40375 1.000 29.68385 129 GLN 1 CA 1
ATOM 1144 C C . GLN A 1 106 ? -4.14965 -12.90285 10.72563 1.000 28.57214 129 GLN 1 C 1
ATOM 1145 O O . GLN A 1 106 ? -5.14951 -13.32048 11.30955 1.000 31.18062 129 GLN 1 O 1
ATOM 1159 N N . ALA A 1 107 ? -4.21609 -12.34996 9.51225 1.000 25.50555 130 ALA 1 N 1
ATOM 1160 C CA . ALA A 1 107 ? -5.46443 -12.28268 8.76032 1.000 26.08997 130 ALA 1 CA 1
ATOM 1161 C C . ALA A 1 107 ? -5.81040 -13.60581 8.08984 1.000 31.63258 130 ALA 1 C 1
ATOM 1162 O O . ALA A 1 107 ? -6.87222 -13.70577 7.47550 1.000 31.12223 130 ALA 1 O 1
ATOM 1169 N N . ASP A 1 108 ? -4.93251 -14.60972 8.18326 1.000 27.67278 131 ASP 1 N 1
ATOM 1170 C CA . ASP A 1 108 ? -5.13738 -15.91653 7.56059 1.000 32.50099 131 ASP 1 CA 1
ATOM 1171 C C . ASP A 1 108 ? -5.40770 -15.78222 6.06205 1.000 34.71851 131 ASP 1 C 1
ATOM 1172 O O . ASP A 1 108 ? -6.21299 -16.51721 5.49041 1.000 36.57572 131 ASP 1 O 1
ATOM 1181 N N . MET A 1 109 ? -4.70947 -14.85279 5.41036 1.000 26.72023 132 MET 1 N 1
ATOM 1182 C CA . MET A 1 109 ? -4.79243 -14.72650 3.95321 1.000 28.16740 132 MET 1 CA 1
ATOM 1183 C C . MET A 1 109 ? -3.70196 -15.57331 3.30642 1.000 31.05462 132 MET 1 C 1
ATOM 1184 O O . MET A 1 109 ? -2.53000 -15.44346 3.67188 1.000 35.96947 132 MET 1 O 1
ATOM 1198 N N . PRO A 1 110 ? -4.03110 -16.46280 2.37538 1.000 35.80871 133 PRO 1 N 1
ATOM 1199 C CA . PRO A 1 110 ? -3.00898 -17.36724 1.83865 1.000 35.39931 133 PRO 1 CA 1
ATOM 1200 C C . PRO A 1 110 ? -2.12858 -16.70015 0.79553 1.000 35.83785 133 PRO 1 C 1
ATOM 1201 O O . PRO A 1 110 ? -2.55920 -15.81951 0.04448 1.000 35.68365 133 PRO 1 O 1
ATOM 1212 N N . VAL A 1 111 ? -0.86975 -17.13582 0.76905 1.000 33.13450 134 VAL 1 N 1
ATOM 1213 C CA . VAL A 1 111 ? 0.08787 -16.73588 -0.26070 1.000 31.70708 134 VAL 1 CA 1
ATOM 1214 C C . VAL A 1 111 ? 0.45083 -18.01533 -1.00323 1.000 31.35801 134 VAL 1 C 1
ATOM 1215 O O . VAL A 1 111 ? 1.30189 -18.78355 -0.54789 1.000 29.71726 134 VAL 1 O 1
ATOM 1228 N N . SER A 1 112 ? -0.20885 -18.26514 -2.13427 1.000 27.33293 135 SER 1 N 1
ATOM 1229 C CA . SER A 1 112 ? -0.03936 -19.50860 -2.87494 1.000 26.05022 135 SER 1 CA 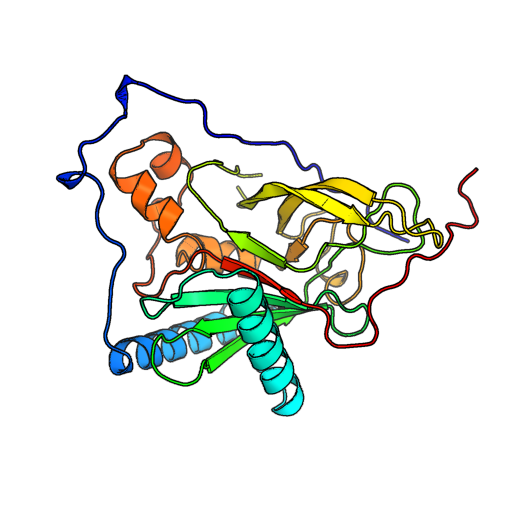1
ATOM 1230 C C . SER A 1 112 ? 0.72229 -19.33032 -4.18035 1.000 28.26964 135 SER 1 C 1
ATOM 1231 O O . SER A 1 112 ? 0.94158 -20.31863 -4.88898 1.000 29.00527 135 SER 1 O 1
ATOM 1239 N N . ARG A 1 113 ? 1.16197 -18.11142 -4.49988 1.000 23.47155 136 ARG 1 N 1
ATOM 1240 C CA . ARG A 1 113 ? 1.87848 -17.81491 -5.73422 1.000 24.99388 136 ARG 1 CA 1
ATOM 1241 C C . ARG A 1 113 ? 2.74021 -16.59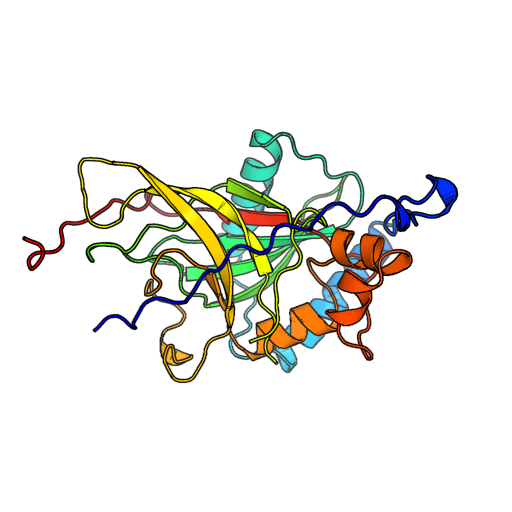224 -5.47140 1.000 20.01487 136 ARG 1 C 1
ATOM 1242 O O . ARG A 1 113 ? 2.37662 -15.76427 -4.63525 1.000 20.28912 136 ARG 1 O 1
ATOM 1263 N N . PRO A 1 114 ? 3.88235 -16.45736 -6.14179 1.000 22.92233 137 PRO 1 N 1
ATOM 1264 C CA . PRO A 1 114 ? 4.63693 -15.19157 -6.04959 1.000 18.94693 137 PRO 1 CA 1
ATOM 1265 C C . PRO A 1 114 ? 3.74905 -14.01829 -6.43379 1.000 20.18878 137 PRO 1 C 1
ATOM 1266 O O . PRO A 1 114 ? 3.04961 -14.06086 -7.45431 1.000 19.93811 137 PRO 1 O 1
ATOM 1277 N N . GLN A 1 115 ? 3.79020 -12.96409 -5.61610 1.000 16.76998 138 GLN 1 N 1
ATOM 1278 C CA . GLN A 1 115 ? 2.89615 -11.83271 -5.83522 1.000 17.66794 138 GLN 1 CA 1
ATOM 1279 C C . GLN A 1 115 ? 3.41342 -10.59375 -5.10467 1.000 19.96812 138 GLN 1 C 1
ATOM 1280 O O . GLN A 1 115 ? 4.01301 -10.68329 -4.02862 1.000 17.51323 138 GLN 1 O 1
ATOM 1294 N N . LEU A 1 116 ? 3.15377 -9.43032 -5.69648 1.000 17.57352 139 LEU 1 N 1
ATOM 1295 C CA . LEU A 1 116 ? 3.48751 -8.17061 -5.04758 1.000 17.35776 139 LEU 1 CA 1
ATOM 1296 C C . LEU A 1 116 ? 2.46428 -7.82333 -3.96368 1.000 19.86405 139 LEU 1 C 1
ATOM 1297 O O . LEU A 1 116 ? 1.28444 -8.18583 -4.04908 1.000 18.19396 139 LEU 1 O 1
ATOM 1313 N N . VAL A 1 117 ? 2.93476 -7.11953 -2.92650 1.000 18.93008 140 VAL 1 N 1
ATOM 1314 C CA . VAL A 1 117 ? 2.10498 -6.61048 -1.83867 1.000 18.00265 140 VAL 1 CA 1
ATOM 1315 C C . VAL A 1 117 ? 2.50279 -5.14679 -1.61614 1.000 18.51384 140 VAL 1 C 1
ATOM 1316 O O . VAL A 1 117 ? 3.70041 -4.82464 -1.56837 1.000 18.17630 140 VAL 1 O 1
ATOM 1329 N N . MET A 1 118 ? 1.51256 -4.25889 -1.50110 1.000 19.87732 141 MET 1 N 1
ATOM 1330 C CA . MET A 1 118 ? 1.76385 -2.84153 -1.22173 1.000 17.36671 141 MET 1 CA 1
ATOM 1331 C C . MET A 1 118 ? 1.65354 -2.63859 0.29569 1.000 16.83936 141 MET 1 C 1
ATOM 1332 O O . MET A 1 118 ? 0.56285 -2.75445 0.86825 1.000 20.77357 141 MET 1 O 1
ATOM 1346 N N . VAL A 1 119 ? 2.77473 -2.36438 0.94731 1.000 17.41456 142 VAL 1 N 1
ATOM 1347 C CA . VAL A 1 119 ? 2.82558 -2.22757 2.39394 1.000 15.67856 142 VAL 1 CA 1
ATOM 1348 C C . VAL A 1 119 ? 2.93635 -0.74279 2.73044 1.000 18.88983 142 VAL 1 C 1
ATOM 1349 O O . VAL A 1 119 ? 3.86824 -0.06706 2.27989 1.000 19.16986 142 VAL 1 O 1
ATOM 1362 N N . VAL A 1 120 ? 2.02318 -0.25247 3.55911 1.000 15.81287 143 VAL 1 N 1
ATOM 1363 C CA . VAL A 1 120 ? 1.94019 1.15928 3.93789 1.000 15.74870 143 VAL 1 CA 1
ATOM 1364 C C . VAL A 1 120 ? 2.19616 1.27752 5.43326 1.000 16.20985 143 VAL 1 C 1
ATOM 1365 O O . VAL A 1 120 ? 1.43343 0.72108 6.24074 1.000 20.01478 143 VAL 1 O 1
ATOM 1378 N N . ASP A 1 121 ? 3.24210 2.03026 5.80866 1.000 17.37910 144 ASP 1 N 1
ATOM 1379 C CA . ASP A 1 121 ? 3.53792 2.24833 7.23009 1.000 18.35023 144 ASP 1 CA 1
ATOM 1380 C C . ASP A 1 121 ? 2.90448 3.57421 7.63366 1.000 19.57367 144 ASP 1 C 1
ATOM 1381 O O . ASP A 1 121 ? 3.40187 4.65687 7.29882 1.000 19.68950 144 ASP 1 O 1
ATOM 1390 N N . ARG A 1 122 ? 1.80748 3.48964 8.37482 1.000 17.40924 145 ARG 1 N 1
ATOM 1391 C CA . ARG A 1 122 ? 1.06335 4.67911 8.76708 1.000 18.81644 145 ARG 1 CA 1
ATOM 1392 C C . ARG A 1 122 ? 1.69747 5.43180 9.92955 1.000 20.97449 145 ARG 1 C 1
ATOM 1393 O O . ARG A 1 122 ? 1.16748 6.49143 10.33357 1.000 21.03127 145 ARG 1 O 1
ATOM 1414 N N . ASN A 1 123 ? 2.76531 4.90047 10.52751 1.000 21.70741 146 ASN 1 N 1
ATOM 1415 C CA . ASN A 1 123 ? 3.33688 5.58723 11.68259 1.000 22.61874 146 ASN 1 CA 1
ATOM 1416 C C . ASN A 1 123 ? 3.65467 7.02749 11.31604 1.000 23.07728 146 ASN 1 C 1
ATOM 1417 O O . ASN A 1 123 ? 4.16719 7.29935 10.22174 1.000 23.83071 146 ASN 1 O 1
ATOM 1428 N N . GLU A 1 124 ? 3.33460 7.95071 12.24357 1.000 22.96323 147 GLU 1 N 1
ATOM 1429 C CA . GLU A 1 124 ? 3.50357 9.38234 11.99805 1.000 26.52737 147 GLU 1 CA 1
ATOM 1430 C C . GLU A 1 124 ? 4.92930 9.73797 11.61025 1.000 24.13413 147 GLU 1 C 1
ATOM 1431 O O . GLU A 1 124 ? 5.13702 10.71252 10.87397 1.000 26.34250 147 GLU 1 O 1
ATOM 1443 N N . LYS A 1 125 ? 5.91054 8.96341 12.07661 1.000 23.96495 148 LYS 1 N 1
ATOM 1444 C CA . LYS A 1 125 ? 7.32106 9.22460 11.82978 1.000 25.65144 148 LYS 1 CA 1
ATOM 1445 C C . LYS A 1 125 ? 7.85109 8.57648 10.55809 1.000 25.99969 148 LYS 1 C 1
ATOM 1446 O O . LYS A 1 125 ? 8.98832 8.87250 10.17052 1.000 29.03261 148 LYS 1 O 1
ATOM 1465 N N . ILE A 1 126 ? 7.07490 7.69947 9.91625 1.000 21.71953 149 ILE 1 N 1
ATOM 1466 C CA . ILE A 1 126 ? 7.54095 6.99359 8.72947 1.000 22.68896 149 ILE 1 CA 1
ATOM 1467 C C . ILE A 1 126 ? 6.82563 7.49090 7.48245 1.000 20.39232 149 ILE 1 C 1
ATOM 1468 O O . ILE A 1 126 ? 7.44972 8.10567 6.60856 1.000 22.95582 149 ILE 1 O 1
ATOM 1484 N N . GLN A 1 127 ? 5.52659 7.21231 7.37199 1.000 20.16383 150 GLN 1 N 1
ATOM 1485 C CA . GLN A 1 127 ? 4.69412 7.75972 6.27922 1.000 19.20715 150 GLN 1 CA 1
ATOM 1486 C C . GLN A 1 127 ? 5.30015 7.42557 4.91634 1.000 18.60465 150 GLN 1 C 1
ATOM 1487 O O . GLN A 1 127 ? 5.50566 8.29956 4.07258 1.000 17.85950 150 GLN 1 O 1
ATOM 1501 N N . HIS A 1 128 ? 5.59897 6.14124 4.71873 1.000 18.01636 151 HIS 1 N 1
ATOM 1502 C CA . HIS A 1 128 ? 6.13998 5.63063 3.46701 1.000 18.58066 151 HIS 1 CA 1
ATOM 1503 C C . HIS A 1 128 ? 5.49352 4.29331 3.13513 1.000 18.56464 151 HIS 1 C 1
ATOM 1504 O O . HIS A 1 128 ? 5.06211 3.56344 4.02799 1.000 16.93650 151 HIS 1 O 1
ATOM 1518 N N . LEU A 1 129 ? 5.46468 3.95160 1.85557 1.000 17.61157 152 LEU 1 N 1
ATOM 1519 C CA . LEU A 1 129 ? 5.04830 2.62854 1.42408 1.000 19.98719 152 LEU 1 CA 1
ATOM 1520 C C . LEU A 1 129 ? 6.25802 1.87806 0.87585 1.000 18.84707 152 LEU 1 C 1
ATOM 1521 O O . LEU A 1 129 ? 7.26332 2.48421 0.48685 1.000 20.71740 152 LEU 1 O 1
ATOM 1537 N N . ASP A 1 130 ? 6.15922 0.53899 0.87210 1.000 17.47540 153 ASP 1 N 1
ATOM 1538 C CA . ASP A 1 130 ? 7.18058 -0.34458 0.31383 1.000 17.62251 153 ASP 1 CA 1
ATOM 1539 C C . ASP A 1 130 ? 6.47396 -1.43204 -0.47611 1.000 19.05872 153 ASP 1 C 1
ATOM 1540 O O . ASP A 1 130 ? 5.56342 -2.08038 0.05093 1.000 16.61263 153 ASP 1 O 1
ATOM 1549 N N . TYR A 1 131 ? 6.87397 -1.61874 -1.73419 1.000 19.28179 154 TYR 1 N 1
ATOM 1550 C CA . TYR A 1 131 ? 6.42699 -2.77995 -2.49449 1.000 17.47522 154 TYR 1 CA 1
ATOM 1551 C C . TYR A 1 131 ? 7.26871 -3.98610 -2.10529 1.000 18.77348 154 TYR 1 C 1
ATOM 1552 O O . TYR A 1 131 ? 8.49688 -3.89149 -2.03183 1.000 19.74540 154 TYR 1 O 1
ATOM 1570 N N . VAL A 1 132 ? 6.60003 -5.10594 -1.81620 1.000 15.48088 155 VAL 1 N 1
ATOM 1571 C CA . VAL A 1 132 ? 7.24949 -6.33859 -1.37602 1.000 20.89349 155 VAL 1 CA 1
ATOM 1572 C C . VAL A 1 132 ? 6.82458 -7.48691 -2.28220 1.000 19.76443 155 VAL 1 C 1
ATOM 1573 O O . VAL A 1 132 ? 5.66590 -7.55893 -2.70182 1.000 18.32390 155 VAL 1 O 1
ATOM 1586 N N . LEU A 1 133 ? 7.75539 -8.39355 -2.56084 1.000 18.09386 156 LEU 1 N 1
ATOM 1587 C CA . LEU A 1 133 ? 7.48790 -9.61505 -3.30565 1.000 17.26973 156 LEU 1 CA 1
ATOM 1588 C C . LEU A 1 133 ? 7.27753 -10.70903 -2.26589 1.000 18.59323 156 LEU 1 C 1
ATOM 1589 O O . LEU A 1 133 ? 8.21242 -11.08921 -1.55297 1.000 18.44579 156 LEU 1 O 1
ATOM 1605 N N . ALA A 1 134 ? 6.05027 -11.18306 -2.15181 1.000 19.30448 157 ALA 1 N 1
ATOM 1606 C CA . ALA A 1 134 ? 5.71640 -12.30455 -1.27955 1.000 19.69669 157 ALA 1 CA 1
ATOM 1607 C C . ALA A 1 134 ? 5.91434 -13.60335 -2.04808 1.000 20.56743 157 ALA 1 C 1
ATOM 1608 O O . ALA A 1 134 ? 5.43310 -13.73842 -3.17518 1.000 20.55808 157 ALA 1 O 1
ATOM 1615 N N . LEU A 1 135 ? 6.64894 -14.53316 -1.45899 1.000 22.02037 158 LEU 1 N 1
ATOM 1616 C CA . LEU A 1 135 ? 6.92523 -15.82672 -2.06011 1.000 22.75630 158 LEU 1 CA 1
ATOM 1617 C C . LEU A 1 135 ? 6.36748 -16.91554 -1.15497 1.000 23.41978 158 LEU 1 C 1
ATOM 1618 O O . LEU A 1 135 ? 6.50046 -16.82186 0.07532 1.000 23.45409 158 LEU 1 O 1
ATOM 1634 N N . PRO A 1 136 ? 5.75319 -17.95820 -1.73023 1.000 23.52290 159 PRO 1 N 1
ATOM 1635 C CA . PRO A 1 136 ? 5.10055 -18.96817 -0.89164 1.000 26.42231 159 PRO 1 CA 1
ATOM 1636 C C . PRO A 1 136 ? 6.06884 -19.81708 -0.09640 1.000 28.43775 159 PRO 1 C 1
ATOM 1637 O O . PRO A 1 136 ? 5.69400 -20.30555 0.97966 1.000 30.07376 159 PRO 1 O 1
ATOM 1648 N N . ASP A 1 137 ? 7.29762 -20.00152 -0.58189 1.000 24.59468 160 ASP 1 N 1
ATOM 1649 C CA . ASP A 1 137 ? 8.22166 -20.94921 0.02657 1.000 28.38929 160 ASP 1 CA 1
ATOM 1650 C C . ASP A 1 137 ? 9.63577 -20.37949 0.13948 1.000 27.59211 160 ASP 1 C 1
ATOM 1651 O O . ASP A 1 137 ? 10.60742 -21.13681 0.14688 1.000 28.05364 160 ASP 1 O 1
ATOM 1660 N N . ALA A 1 138 ? 9.76348 -19.05969 0.22294 1.000 26.97498 161 ALA 1 N 1
ATOM 1661 C CA . ALA A 1 138 ? 11.05207 -18.40407 0.36557 1.000 25.56244 161 ALA 1 CA 1
ATOM 1662 C C . ALA A 1 138 ? 10.85353 -17.05852 1.04578 1.000 25.76786 161 ALA 1 C 1
ATOM 1663 O O . ALA A 1 138 ? 9.71976 -16.55504 1.14378 1.000 22.59117 161 ALA 1 O 1
ATOM 1670 N N . PRO A 1 139 ? 11.93142 -16.46565 1.56200 1.000 23.04048 162 PRO 1 N 1
ATOM 1671 C CA . PRO A 1 139 ? 11.80001 -15.16968 2.24547 1.000 24.25373 162 PRO 1 CA 1
ATOM 1672 C C . PRO A 1 139 ? 11.29221 -14.07394 1.31530 1.000 22.40935 162 PRO 1 C 1
ATOM 1673 O O . PRO A 1 139 ? 11.65342 -14.00683 0.13846 1.000 24.13316 162 PRO 1 O 1
ATOM 1684 N N . TRP A 1 140 ? 10.42830 -13.21719 1.85389 1.000 20.43476 163 TRP 1 N 1
ATOM 1685 C CA . TRP A 1 140 ? 9.90691 -12.11710 1.06310 1.000 20.14733 163 TRP 1 CA 1
ATOM 1686 C C . TRP A 1 140 ? 11.02822 -11.11631 0.77045 1.000 21.58851 163 TRP 1 C 1
ATOM 1687 O O . TRP A 1 140 ? 11.99300 -11.00859 1.52331 1.000 21.70357 163 TRP 1 O 1
ATOM 1708 N N . GLU A 1 141 ? 10.85535 -10.32847 -0.29905 1.000 20.48165 164 GLU 1 N 1
ATOM 1709 C CA . GLU A 1 141 ? 11.88610 -9.39375 -0.74875 1.000 22.76823 164 GLU 1 CA 1
ATOM 1710 C C . GLU A 1 141 ? 11.31980 -7.99481 -0.94886 1.000 22.65232 164 GLU 1 C 1
ATOM 1711 O O . GLU A 1 141 ? 10.17861 -7.82635 -1.38244 1.000 22.02640 164 GLU 1 O 1
ATOM 1723 N N . SER A 1 142 ? 12.13054 -6.99568 -0.61476 1.000 21.52880 165 SER 1 N 1
ATOM 1724 C CA . SER A 1 142 ? 11.72097 -5.58928 -0.65271 1.000 19.85271 165 SER 1 CA 1
ATOM 1725 C C . SER A 1 142 ? 12.16532 -4.97214 -1.96882 1.000 21.25707 165 SER 1 C 1
ATOM 1726 O O . SER A 1 142 ? 13.33420 -5.12735 -2.36108 1.000 23.15459 165 SER 1 O 1
ATOM 1734 N N . LEU A 1 143 ? 11.23116 -4.27619 -2.64868 1.000 20.72249 166 LEU 1 N 1
ATOM 1735 C CA . LEU A 1 143 ? 11.54743 -3.57537 -3.87982 1.000 18.51138 166 LEU 1 CA 1
ATOM 1736 C C . LEU A 1 143 ? 11.85298 -2.09852 -3.66669 1.000 19.87830 166 LEU 1 C 1
ATOM 1737 O O . LEU A 1 143 ? 12.66788 -1.53932 -4.40623 1.000 22.16310 166 LEU 1 O 1
ATOM 1753 N N . GLY A 1 144 ? 11.22309 -1.46464 -2.68236 1.000 19.69900 167 GLY 1 N 1
ATOM 1754 C CA . GLY A 1 144 ? 11.30356 -0.03026 -2.47795 1.000 21.97271 167 GLY 1 CA 1
ATOM 1755 C C . GLY A 1 144 ? 9.94522 0.62971 -2.60825 1.000 20.07845 167 GLY 1 C 1
ATOM 1756 O O . GLY A 1 144 ? 8.94734 -0.00302 -2.94532 1.000 19.26212 167 GLY 1 O 1
ATOM 1760 N N . GLY A 1 145 ? 9.93102 1.93493 -2.35274 1.000 22.09904 168 GLY 1 N 1
ATOM 1761 C CA . GLY A 1 145 ? 8.67660 2.66262 -2.37224 1.000 20.91396 168 GLY 1 CA 1
ATOM 1762 C C . GLY A 1 145 ? 8.86455 4.16541 -2.25085 1.000 20.12425 168 GLY 1 C 1
ATOM 1763 O O . GLY A 1 145 ? 9.95237 4.70519 -2.49054 1.000 21.61090 168 GLY 1 O 1
ATOM 1767 N N . THR A 1 146 ? 7.78156 4.82933 -1.85840 1.000 20.61639 169 THR 1 N 1
ATOM 1768 C CA . THR A 1 146 ? 7.68640 6.28181 -1.88975 1.000 20.39515 169 THR 1 CA 1
ATOM 1769 C C . THR A 1 146 ? 7.07968 6.79644 -0.59721 1.000 20.18206 169 THR 1 C 1
ATOM 1770 O O . THR A 1 146 ? 6.41706 6.04613 0.13144 1.000 19.54745 169 THR 1 O 1
ATOM 1781 N N . PRO A 1 147 ? 7.24149 8.08863 -0.30707 1.000 18.42369 170 PRO 1 N 1
ATOM 1782 C CA . PRO A 1 147 ? 6.44749 8.68599 0.77063 1.000 18.93512 170 PRO 1 CA 1
ATOM 1783 C C . PRO A 1 147 ? 4.95647 8.60302 0.45524 1.000 22.18271 170 PRO 1 C 1
ATOM 1784 O O . PRO A 1 147 ? 4.53898 8.48926 -0.70896 1.000 21.04711 170 PRO 1 O 1
ATOM 1795 N N . VAL A 1 148 ? 4.15123 8.60226 1.52771 1.000 18.06305 171 VAL 1 N 1
ATOM 1796 C CA . VAL A 1 148 ? 2.70489 8.67398 1.44778 1.000 16.83555 171 VAL 1 CA 1
ATOM 1797 C C . VAL A 1 148 ? 2.20640 9.66937 2.48931 1.000 19.12981 171 VAL 1 C 1
ATOM 1798 O O . VAL A 1 148 ? 2.97209 10.18985 3.28923 1.000 19.73933 171 VAL 1 O 1
ATOM 1811 N N . SER A 1 149 ? 0.89530 9.91600 2.49510 1.000 17.34672 172 SER 1 N 1
ATOM 1812 C CA . SER A 1 149 ? 0.25379 10.62215 3.59894 1.000 17.22519 172 SER 1 CA 1
ATOM 1813 C C . SER A 1 149 ? -0.97156 9.81479 4.00377 1.000 18.97424 172 SER 1 C 1
ATOM 1814 O O . SER A 1 149 ? -1.86137 9.59644 3.16977 1.000 19.70687 172 SER 1 O 1
ATOM 1822 N N . THR A 1 150 ? -1.02540 9.39000 5.27924 1.000 17.15787 173 THR 1 N 1
ATOM 1823 C CA . THR A 1 150 ? -2.19210 8.71445 5.82802 1.000 17.71155 173 THR 1 CA 1
ATOM 1824 C C . THR A 1 150 ? -2.93989 9.66639 6.77805 1.000 17.70838 173 THR 1 C 1
ATOM 1825 O O . THR A 1 150 ? -2.65907 10.86767 6.85041 1.000 18.42178 173 THR 1 O 1
ATOM 1836 N N . GLY A 1 151 ? -3.89893 9.12137 7.52081 1.000 18.62719 174 GLY 1 N 1
ATOM 1837 C CA . GLY A 1 151 ? -4.80096 9.97003 8.29764 1.000 17.93947 174 GLY 1 CA 1
ATOM 1838 C C . GLY A 1 151 ? -4.09974 10.62488 9.47803 1.000 18.43260 174 GLY 1 C 1
ATOM 1839 O O . GLY A 1 151 ? -3.30702 10.00107 10.18689 1.000 19.41880 174 GLY 1 O 1
ATOM 1843 N N . THR A 1 152 ? -4.44572 11.88660 9.72037 1.000 20.49879 175 THR 1 N 1
ATOM 1844 C CA . THR A 1 152 ? -3.82386 12.65207 10.78635 1.000 20.65462 175 THR 1 CA 1
ATOM 1845 C C . THR A 1 152 ? -4.65134 12.59751 12.07554 1.000 21.80455 175 THR 1 C 1
ATOM 1846 O O . THR A 1 152 ? -5.84723 12.28729 12.07330 1.000 22.49192 175 THR 1 O 1
ATOM 1857 N N . THR A 1 153 ? -3.98002 12.87716 13.19132 1.000 21.58760 176 THR 1 N 1
ATOM 1858 C CA . THR A 1 153 ? -4.63071 13.07688 14.48064 1.000 22.33980 176 THR 1 CA 1
ATOM 1859 C C . THR A 1 153 ? -4.81469 14.57159 14.73906 1.000 21.75818 176 THR 1 C 1
ATOM 1860 O O . THR A 1 153 ? -4.27726 15.42847 14.03001 1.000 23.31728 176 THR 1 O 1
ATOM 1871 N N . GLY A 1 154 ? -5.57610 14.88375 15.78405 1.000 19.21314 177 GLY 1 N 1
ATOM 1872 C CA . GLY A 1 154 ? -5.73569 16.25196 16.22435 1.000 21.95057 177 GLY 1 CA 1
ATOM 1873 C C . GLY A 1 154 ? -6.68891 17.10268 15.41693 1.000 24.93598 177 GLY 1 C 1
ATOM 1874 O O . GLY A 1 154 ? -6.69842 18.33354 15.58570 1.000 23.90297 177 GLY 1 O 1
ATOM 1878 N N . ARG A 1 155 ? -7.51032 16.49813 14.56378 1.000 18.97550 178 ARG 1 N 1
ATOM 1879 C CA . ARG A 1 155 ? -8.43652 17.25103 13.71092 1.000 23.39272 178 ARG 1 CA 1
ATOM 1880 C C . ARG A 1 155 ? -9.78616 16.54527 13.70997 1.000 22.71579 178 ARG 1 C 1
ATOM 1881 O O . ARG A 1 155 ? -9.88948 15.37050 13.33019 1.000 21.06853 178 ARG 1 O 1
ATOM 1902 N N . LYS A 1 156 ? -10.83284 17.27977 14.07202 1.000 19.73267 179 LYS 1 N 1
ATOM 1903 C CA . LYS A 1 156 ? -12.16160 16.68809 14.09730 1.000 19.86694 179 LYS 1 CA 1
ATOM 1904 C C . LYS A 1 156 ? -12.57306 16.23781 12.69891 1.000 21.54213 179 LYS 1 C 1
ATOM 1905 O O . LYS A 1 156 ? -12.36567 16.96445 11.71940 1.000 21.26533 179 LYS 1 O 1
ATOM 1924 N N . TYR A 1 157 ? -13.14067 15.02541 12.62216 1.000 20.89050 180 TYR 1 N 1
ATOM 1925 C CA . TYR A 1 157 ? -13.65267 14.34023 11.43422 1.000 22.18552 180 TYR 1 CA 1
ATOM 1926 C C . TYR A 1 157 ? -12.54562 13.75351 10.57232 1.000 23.50721 180 TYR 1 C 1
ATOM 1927 O O . TYR A 1 157 ? -12.85267 13.22855 9.46502 1.000 24.80308 180 TYR 1 O 1
ATOM 1945 N N . TYR A 1 158 ? -11.29011 13.78119 11.03456 1.000 20.37983 181 TYR 1 N 1
ATOM 1946 C CA . TYR A 1 158 ? -10.19473 13.07842 10.38968 1.000 20.04847 181 TYR 1 CA 1
ATOM 1947 C C . TYR A 1 158 ? -9.85729 11.8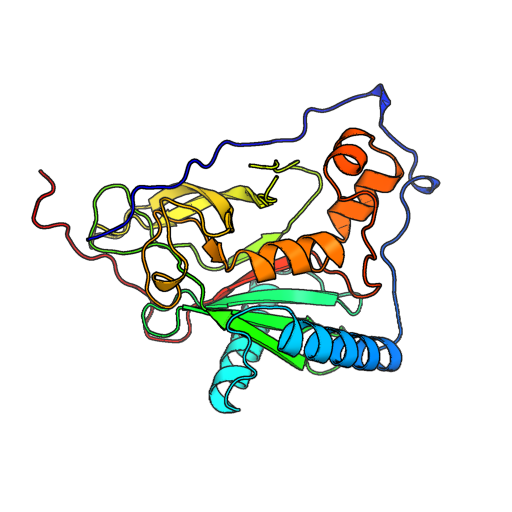1604 11.18735 1.000 21.46309 181 TYR 1 C 1
ATOM 1948 O O . TYR A 1 158 ? -9.72034 11.85995 12.41990 1.000 18.70883 181 TYR 1 O 1
ATOM 1966 N N . TYR A 1 159 ? -9.70797 10.70634 10.48583 1.000 18.21650 182 TYR 1 N 1
ATOM 1967 C CA . TYR A 1 159 ? -9.48454 9.40363 11.08819 1.000 19.26108 182 TYR 1 CA 1
ATOM 1968 C C . TYR A 1 159 ? -8.04821 8.91181 10.89703 1.000 18.24613 182 TYR 1 C 1
ATOM 1969 O O . TYR A 1 159 ? -7.38366 9.22487 9.90914 1.000 20.53747 182 TYR 1 O 1
ATOM 1987 N N . ILE A 1 160 ? -7.57917 8.10880 11.84815 1.000 16.78148 183 ILE 1 N 1
ATOM 1988 C CA . ILE A 1 160 ? -6.33140 7.36839 11.68620 1.000 18.14441 183 ILE 1 CA 1
ATOM 1989 C C . ILE A 1 160 ? -6.56495 6.22747 10.70603 1.000 18.99095 183 ILE 1 C 1
ATOM 1990 O O . ILE A 1 160 ? -7.52341 5.46813 10.84914 1.000 18.65137 183 ILE 1 O 1
ATOM 2006 N N . THR A 1 161 ? -5.70253 6.10202 9.70142 1.000 17.66514 184 THR 1 N 1
ATOM 2007 C CA . THR A 1 161 ? -5.81860 4.98808 8.75402 1.000 18.34612 184 THR 1 CA 1
ATOM 2008 C C . THR A 1 161 ? -5.65481 3.66103 9.49847 1.000 17.34191 184 THR 1 C 1
ATOM 2009 O O . THR A 1 161 ? -4.68180 3.49542 10.25156 1.000 17.36905 184 THR 1 O 1
ATOM 2020 N N . PRO A 1 162 ? -6.59385 2.71763 9.35758 1.000 17.32558 185 PRO 1 N 1
ATOM 2021 C CA . PRO A 1 162 ? -6.50250 1.47477 10.13570 1.000 20.03988 185 PRO 1 CA 1
ATOM 2022 C C . PRO A 1 162 ? -5.43820 0.51743 9.62076 1.000 19.37411 185 PRO 1 C 1
ATOM 2023 O O . PRO A 1 162 ? -5.22504 0.39850 8.41670 1.000 20.52482 185 PRO 1 O 1
ATOM 2034 N N . THR A 1 163 ? -4.77945 -0.17279 10.55921 1.000 20.37971 186 THR 1 N 1
ATOM 2035 C CA . THR A 1 163 ? -3.89910 -1.28350 10.20543 1.000 17.25353 186 THR 1 CA 1
ATOM 2036 C C . THR A 1 163 ? -4.74468 -2.47457 9.77077 1.000 20.43221 186 THR 1 C 1
ATOM 2037 O O . THR A 1 163 ? -5.90597 -2.62213 10.18506 1.000 21.58575 186 THR 1 O 1
ATOM 2048 N N . GLY A 1 164 ? -4.14652 -3.34823 8.96080 1.000 18.79918 187 GLY 1 N 1
ATOM 2049 C CA . GLY A 1 164 ? -4.81447 -4.56368 8.55563 1.000 22.08906 187 GLY 1 CA 1
ATOM 2050 C C . GLY A 1 164 ? -4.45863 -4.94204 7.12958 1.000 21.22622 187 GLY 1 C 1
ATOM 2051 O O . GLY A 1 164 ? -3.60484 -4.34613 6.49220 1.000 19.16956 187 GLY 1 O 1
ATOM 2055 N N . VAL A 1 165 ? -5.13816 -5.97210 6.64404 1.000 17.75193 188 VAL 1 N 1
ATOM 2056 C CA . VAL A 1 165 ? -4.92459 -6.50191 5.30231 1.000 17.60650 188 VAL 1 CA 1
ATOM 2057 C C . VAL A 1 165 ? -6.17339 -6.20217 4.49499 1.000 22.66823 188 VAL 1 C 1
ATOM 2058 O O . VAL A 1 165 ? -7.26590 -6.67570 4.84503 1.000 20.06905 188 VAL 1 O 1
ATOM 2071 N N . PHE A 1 166 ? -6.00535 -5.46209 3.39487 1.000 15.42474 189 PHE 1 N 1
ATOM 2072 C CA . PHE A 1 166 ? -7.11645 -4.99558 2.56889 1.000 17.71059 189 PHE 1 CA 1
ATOM 2073 C C . PHE A 1 166 ? -6.89688 -5.46513 1.14190 1.000 18.94834 189 PHE 1 C 1
ATOM 2074 O O . PHE A 1 166 ? -5.84288 -5.20397 0.55739 1.000 28.17139 189 PHE 1 O 1
ATOM 2091 N N . GLN A 1 167 ? -7.88081 -6.15628 0.58354 1.000 21.90960 190 GLN 1 N 1
ATOM 2092 C CA . GLN A 1 167 ? -7.72185 -6.76395 -0.73367 1.000 21.58098 190 GLN 1 CA 1
ATOM 2093 C C . GLN A 1 167 ? -8.45016 -5.95743 -1.79815 1.000 22.09722 190 GLN 1 C 1
ATOM 2094 O O . GLN A 1 167 ? -9.57931 -5.50803 -1.58376 1.000 21.57803 190 GLN 1 O 1
ATOM 2108 N N . ASN A 1 168 ? -7.79424 -5.78220 -2.95436 1.000 21.14543 191 ASN 1 N 1
ATOM 2109 C CA . ASN A 1 168 ? -8.40346 -5.13901 -4.12827 1.000 19.46718 191 ASN 1 CA 1
ATOM 2110 C C . ASN A 1 168 ? -9.11197 -6.22275 -4.93539 1.000 20.52980 191 ASN 1 C 1
ATOM 2111 O O . ASN A 1 168 ? -8.46401 -6.99808 -5.64802 1.000 22.55835 191 ASN 1 O 1
ATOM 2122 N N . THR A 1 169 ? -10.43443 -6.31232 -4.79082 1.000 19.36839 192 THR 1 N 1
ATOM 2123 C CA . THR A 1 169 ? -11.21790 -7.38011 -5.41576 1.000 20.51138 192 THR 1 CA 1
ATOM 2124 C C . THR A 1 169 ? -12.26148 -6.79948 -6.36972 1.000 22.97164 192 THR 1 C 1
ATOM 2125 O O . THR A 1 169 ? -12.53403 -5.59103 -6.39058 1.000 23.58532 192 THR 1 O 1
ATOM 2136 N N . ALA A 1 170 ? -12.88329 -7.69199 -7.15329 1.000 18.35399 193 ALA 1 N 1
ATOM 2137 C CA . ALA A 1 170 ? -13.93826 -7.30580 -8.07363 1.000 23.86585 193 ALA 1 CA 1
ATOM 2138 C C . ALA A 1 170 ? -15.25647 -6.98928 -7.37005 1.000 20.03985 193 ALA 1 C 1
ATOM 2139 O O . ALA A 1 170 ? -16.28975 -6.74335 -8.02039 1.000 23.64582 193 ALA 1 O 1
ATOM 2146 N N . ASP A 1 171 ? -15.28637 -6.97850 -6.03009 1.000 20.11951 194 ASP 1 N 1
ATOM 2147 C CA . ASP A 1 171 ? -16.47745 -6.54505 -5.31851 1.000 22.30744 194 ASP 1 CA 1
ATOM 2148 C C . ASP A 1 171 ? -16.67156 -5.04202 -5.44613 1.000 19.62934 194 ASP 1 C 1
ATOM 2149 O O . ASP A 1 171 ? -17.76872 -4.55080 -5.15579 1.000 20.87927 194 ASP 1 O 1
ATOM 2158 N N . ARG A 1 172 ? -15.63793 -4.30824 -5.88931 1.000 19.63168 195 ARG 1 N 1
ATOM 2159 C CA . ARG A 1 172 ? -15.70489 -2.85904 -6.06782 1.000 18.33320 195 ARG 1 CA 1
ATOM 2160 C C . ARG A 1 172 ? -15.02938 -2.49234 -7.38766 1.000 19.32378 195 ARG 1 C 1
ATOM 2161 O O . ARG A 1 172 ? -14.11353 -3.17511 -7.85302 1.000 20.74286 195 ARG 1 O 1
ATOM 2182 N N . LEU A 1 173 ? -15.51460 -1.42080 -8.00494 1.000 19.45425 196 LEU 1 N 1
ATOM 2183 C CA . LEU A 1 173 ? -14.94848 -0.92905 -9.25963 1.000 17.88466 196 LEU 1 CA 1
ATOM 2184 C C . LEU A 1 173 ? -13.88964 0.14802 -9.09644 1.000 23.30248 196 LEU 1 C 1
ATOM 2185 O O . LEU A 1 173 ? -13.00533 0.27468 -9.95869 1.000 23.60604 196 LEU 1 O 1
ATOM 2201 N N . GLY A 1 174 ? -13.94478 0.92273 -8.02366 1.000 21.46390 197 GLY 1 N 1
ATOM 2202 C CA . GLY A 1 174 ? -13.13577 2.14525 -8.00597 1.000 22.70035 197 GLY 1 CA 1
ATOM 2203 C C . GLY A 1 174 ? -13.62553 3.08790 -9.08903 1.000 22.03231 197 GLY 1 C 1
ATOM 2204 O O . GLY A 1 174 ? -14.73039 2.95257 -9.62278 1.000 21.97495 197 GLY 1 O 1
ATOM 2208 N N . TYR A 1 175 ? -12.78867 4.06545 -9.42702 1.000 18.70906 198 TYR 1 N 1
ATOM 2209 C CA . TYR A 1 175 ? -13.18494 5.03034 -10.45368 1.000 21.18320 198 TYR 1 CA 1
ATOM 2210 C C . TYR A 1 175 ? -11.96081 5.80894 -10.90451 1.000 23.32224 198 TYR 1 C 1
ATOM 2211 O O . TYR A 1 175 ? -10.84445 5.57102 -10.43499 1.000 20.58586 198 TYR 1 O 1
ATOM 2229 N N . ARG A 1 176 ? -12.17431 6.73218 -11.84391 1.000 25.40411 199 ARG 1 N 1
ATOM 2230 C CA . ARG A 1 176 ? -11.11727 7.61747 -12.32679 1.000 24.98646 199 ARG 1 CA 1
ATOM 2231 C C . ARG A 1 176 ? -11.51046 9.06359 -12.06674 1.000 29.97388 199 ARG 1 C 1
ATOM 2232 O O . ARG A 1 176 ? -12.61489 9.48629 -12.44361 1.000 29.95376 199 ARG 1 O 1
ATOM 2253 N N . ALA A 1 177 ? -10.62450 9.80353 -11.39044 1.000 26.54235 200 ALA 1 N 1
ATOM 2254 C CA . ALA A 1 177 ? -10.85898 11.21188 -11.09221 1.000 25.91949 200 ALA 1 CA 1
ATOM 2255 C C . ALA A 1 177 ? -10.67330 12.04366 -12.36131 1.000 33.81037 200 ALA 1 C 1
ATOM 2256 O O . ALA A 1 177 ? -11.30998 13.09752 -12.51063 1.000 45.30069 200 ALA 1 O 1
ATOM 2263 N N . GLY A 1 193 ? -8.02836 10.07634 -16.69093 1.000 40.70122 216 GLY 1 N 1
ATOM 2264 C CA . GLY A 1 193 ? -8.19687 10.48361 -15.30040 1.000 35.26806 216 GLY 1 CA 1
ATOM 2265 C C . GLY A 1 193 ? -7.35206 9.66484 -14.34789 1.000 34.19960 216 GLY 1 C 1
ATOM 2266 O O . GLY A 1 193 ? -6.87929 8.57910 -14.71641 1.000 34.05971 216 GLY 1 O 1
ATOM 2269 N N . SER A 1 194 ? -7.15693 10.17438 -13.13182 1.000 25.86827 217 SER 1 N 1
ATOM 2270 C CA . SER A 1 194 ? -6.32747 9.50130 -12.13978 1.000 23.79035 217 SER 1 CA 1
ATOM 2271 C C . SER A 1 194 ? -7.10541 8.36435 -11.49595 1.000 21.39975 217 SER 1 C 1
ATOM 2272 O O . SER A 1 194 ? -8.25376 8.54415 -11.08270 1.000 22.38814 217 SER 1 O 1
ATOM 2280 N N . ARG A 1 195 ? -6.46722 7.20568 -11.36842 1.000 21.24043 218 ARG 1 N 1
ATOM 2281 C CA . ARG A 1 195 ? -7.14001 6.03265 -10.81354 1.000 22.19831 218 ARG 1 CA 1
ATOM 2282 C C . ARG A 1 195 ? -7.38989 6.18084 -9.32077 1.000 20.46791 218 ARG 1 C 1
ATOM 2283 O O . ARG A 1 195 ? -6.54023 6.66934 -8.58020 1.000 20.68842 218 ARG 1 O 1
ATOM 2304 N N . VAL A 1 196 ? -8.55266 5.70890 -8.86099 1.000 18.86605 219 VAL 1 N 1
ATOM 2305 C CA . VAL A 1 196 ? -8.83453 5.59359 -7.43194 1.000 19.28640 219 VAL 1 CA 1
ATOM 2306 C C . VAL A 1 196 ? -9.18687 4.14030 -7.13280 1.000 19.01521 219 VAL 1 C 1
ATOM 2307 O O . VAL A 1 196 ? -10.05085 3.55917 -7.80513 1.000 20.41509 219 VAL 1 O 1
ATOM 2320 N N . TRP A 1 197 ? -8.50455 3.55831 -6.14112 1.000 16.86876 220 TRP 1 N 1
ATOM 2321 C CA . TRP A 1 197 ? -8.77529 2.20367 -5.66379 1.000 18.14079 220 TRP 1 CA 1
ATOM 2322 C C . TRP A 1 197 ? -9.68412 2.28756 -4.44426 1.000 18.14652 220 TRP 1 C 1
ATOM 2323 O O . TRP A 1 197 ? -9.40225 3.04938 -3.51658 1.000 18.55494 220 TRP 1 O 1
ATOM 2344 N N . ASP A 1 198 ? -10.78595 1.53115 -4.46235 1.000 18.02490 221 ASP 1 N 1
ATOM 2345 C CA . ASP A 1 198 ? -11.77288 1.51770 -3.38405 1.000 16.97455 221 ASP 1 CA 1
ATOM 2346 C C . ASP A 1 198 ? -11.64509 0.20536 -2.60925 1.000 22.66007 221 ASP 1 C 1
ATOM 2347 O O . ASP A 1 198 ? -11.87014 -0.88151 -3.16241 1.000 18.14202 221 ASP 1 O 1
ATOM 2356 N N . MET A 1 199 ? -11.27284 0.31147 -1.33028 1.000 19.05248 222 MET 1 N 1
ATOM 2357 C CA . MET A 1 199 ? -11.01927 -0.84971 -0.48831 1.000 21.62264 222 MET 1 CA 1
ATOM 2358 C C . MET A 1 199 ? -12.18923 -1.20467 0.42288 1.000 17.88950 222 MET 1 C 1
ATOM 2359 O O . MET A 1 199 ? -12.08255 -2.17192 1.19506 1.000 19.44136 222 MET 1 O 1
ATOM 2373 N N . GLY A 1 200 ? -13.30663 -0.47382 0.32491 1.000 20.58670 223 GLY 1 N 1
ATOM 2374 C CA . GLY A 1 200 ? -14.52531 -0.77550 1.04063 1.000 19.70489 223 GLY 1 CA 1
ATOM 2375 C C . GLY A 1 200 ? -14.62248 -0.06296 2.37802 1.000 19.93435 223 GLY 1 C 1
ATOM 2376 O O . GLY A 1 200 ? -13.69469 0.59309 2.84327 1.000 19.90565 223 GLY 1 O 1
ATOM 2380 N N . TRP A 1 201 ? -15.78499 -0.22037 3.00940 1.000 18.51438 224 TRP 1 N 1
ATOM 2381 C CA . TRP A 1 201 ? -15.99265 0.30483 4.35418 1.000 19.37370 224 TRP 1 CA 1
ATOM 2382 C C . TRP A 1 201 ? -15.06849 -0.41145 5.31694 1.000 22.48450 224 TRP 1 C 1
ATOM 2383 O O . TRP A 1 201 ? -15.00043 -1.64405 5.30315 1.000 20.31853 224 TRP 1 O 1
ATOM 2404 N N . GLN A 1 202 ? -14.36769 0.35354 6.16392 1.000 19.02455 225 GLN 1 N 1
ATOM 2405 C CA . GLN A 1 202 ? -13.47394 -0.22755 7.15937 1.000 18.90440 225 GLN 1 CA 1
ATOM 2406 C C . GLN A 1 202 ? -13.59913 0.51295 8.48475 1.000 22.07171 225 GLN 1 C 1
ATOM 2407 O O . GLN A 1 202 ? -13.82956 1.72662 8.52297 1.000 20.99054 225 GLN 1 O 1
ATOM 2421 N N . THR A 1 203 ? -13.47243 -0.24453 9.58017 1.000 22.07217 226 THR 1 N 1
ATOM 2422 C CA . THR A 1 203 ? -13.49648 0.34913 10.91251 1.000 22.15060 226 THR 1 CA 1
ATOM 2423 C C . THR A 1 203 ? -12.19124 1.09471 11.16690 1.000 20.87948 226 THR 1 C 1
ATOM 2424 O O . THR A 1 203 ? -11.09045 0.57733 10.90155 1.000 20.89289 226 THR 1 O 1
ATOM 2435 N N . ALA A 1 204 ? -12.30953 2.33004 11.65604 1.000 19.06733 227 ALA 1 N 1
ATOM 2436 C CA . ALA A 1 204 ? -11.14037 3.17518 11.87698 1.000 18.24420 227 ALA 1 CA 1
ATOM 2437 C C . ALA A 1 204 ? -11.33001 3.99377 13.14845 1.000 21.99317 227 ALA 1 C 1
ATOM 2438 O O . ALA A 1 204 ? -12.46048 4.33282 13.54030 1.000 21.25088 227 ALA 1 O 1
ATOM 2445 N N . MET A 1 205 ? -10.19942 4.33012 13.76835 1.000 18.59922 228 MET 1 N 1
ATOM 2446 C CA . MET A 1 205 ? -10.20415 5.11974 14.99760 1.000 20.89127 228 MET 1 CA 1
ATOM 2447 C C . MET A 1 205 ? -10.28987 6.61722 14.69138 1.000 19.82816 228 MET 1 C 1
ATOM 2448 O O . MET A 1 205 ? -9.55377 7.14527 13.84619 1.000 19.64550 228 MET 1 O 1
ATOM 2462 N N . LYS A 1 206 ? -11.23660 7.28222 15.33219 1.000 20.04402 229 LYS 1 N 1
ATOM 2463 C CA . LYS A 1 206 ? -11.34090 8.73769 15.25521 1.000 20.84561 229 LYS 1 CA 1
ATOM 2464 C C . LYS A 1 206 ? -10.07078 9.38310 15.78678 1.000 19.02805 229 LYS 1 C 1
ATOM 2465 O O . LYS A 1 206 ? -9.62332 9.09026 16.90563 1.000 21.17427 229 LYS 1 O 1
ATOM 2484 N N . GLY A 1 207 ? -9.46928 10.25021 14.96254 1.000 18.81354 230 GLY 1 N 1
ATOM 2485 C CA . GLY A 1 207 ? -8.15423 10.78560 15.27960 1.000 18.99629 230 GLY 1 CA 1
ATOM 2486 C C . GLY A 1 207 ? -8.12482 11.88333 16.31171 1.000 21.22798 230 GLY 1 C 1
ATOM 2487 O O . GLY A 1 207 ? -7.02822 12.28884 16.73489 1.000 19.33063 230 GLY 1 O 1
ATOM 2491 N N . TRP A 1 208 ? -9.29576 12.39077 16.70575 1.000 19.46377 231 TRP 1 N 1
ATOM 2492 C CA . TRP A 1 208 ? -9.39260 13.53177 17.60811 1.000 19.97981 231 TRP 1 CA 1
ATOM 2493 C C . TRP A 1 208 ? -9.93480 13.17002 18.98427 1.000 20.64733 231 TRP 1 C 1
ATOM 2494 O O . TRP A 1 208 ? -10.20268 14.07534 19.78360 1.000 20.98693 231 TRP 1 O 1
ATOM 2515 N N . LEU A 1 209 ? -10.06845 11.88166 19.30292 1.000 20.17961 232 LEU 1 N 1
ATOM 2516 C CA . LEU A 1 209 ? -10.66449 11.46521 20.57237 1.000 22.22029 232 LEU 1 CA 1
ATOM 2517 C C . LEU A 1 209 ? -9.74651 10.50766 21.31570 1.000 23.02310 232 LEU 1 C 1
ATOM 2518 O O . LEU A 1 209 ? -9.69688 9.31211 20.98441 1.000 22.52116 232 LEU 1 O 1
ATOM 2534 N N . PRO A 1 210 ? -9.03655 10.98194 22.34194 1.000 22.91148 233 PRO 1 N 1
ATOM 2535 C CA . PRO A 1 210 ? -8.15833 10.07404 23.10288 1.000 25.03095 233 PRO 1 CA 1
ATOM 2536 C C . PRO A 1 210 ? -8.88264 8.89991 23.74749 1.000 23.05797 233 PRO 1 C 1
ATOM 2537 O O . PRO A 1 210 ? -8.21476 7.94133 24.13082 1.000 24.99262 233 PRO 1 O 1
ATOM 2548 N N . ARG A 1 211 ? -10.21181 8.95622 23.90934 1.000 22.36497 234 ARG 1 N 1
ATOM 2549 C CA . ARG A 1 211 ? -10.91924 7.83198 24.51516 1.000 22.86169 234 ARG 1 CA 1
ATOM 2550 C C . ARG A 1 211 ? -10.94417 6.56785 23.63662 1.000 22.48445 234 ARG 1 C 1
ATOM 2551 O O . ARG A 1 211 ? -11.38515 5.51684 24.12562 1.000 23.58237 234 ARG 1 O 1
ATOM 2572 N N . HIS A 1 212 ? -10.50643 6.64920 22.37413 1.000 21.33528 235 HIS 1 N 1
ATOM 2573 C CA . HIS A 1 212 ? -10.54210 5.54156 21.42633 1.000 26.60846 235 HIS 1 CA 1
ATOM 2574 C C . HIS A 1 212 ? -11.98242 5.18553 21.08501 1.000 31.62305 235 HIS 1 C 1
ATOM 2575 O O . HIS A 1 212 ? -12.63729 4.40341 21.78118 1.000 33.88835 235 HIS 1 O 1
ATOM 2589 N N . GLU A 1 213 ? -12.48035 5.78269 20.01266 1.000 25.44872 236 GLU 1 N 1
ATOM 2590 C CA . GLU A 1 213 ? -13.83817 5.59210 19.52459 1.000 23.57524 236 GLU 1 CA 1
ATOM 2591 C C . GLU A 1 213 ? -13.72794 5.36794 18.02595 1.000 25.45112 236 GLU 1 C 1
ATOM 2592 O O . GLU A 1 213 ? -13.04889 6.13893 17.33448 1.000 22.84050 236 GLU 1 O 1
ATOM 2604 N N . THR A 1 214 ? -14.36817 4.30782 17.52317 1.000 23.99428 237 THR 1 N 1
ATOM 2605 C CA . THR A 1 214 ? -14.22969 3.97654 16.11254 1.000 23.55080 237 THR 1 CA 1
ATOM 2606 C C . THR A 1 214 ? -15.44149 4.44990 15.31359 1.000 24.27932 237 THR 1 C 1
ATOM 2607 O O . THR A 1 214 ? -16.52324 4.69653 15.85772 1.000 28.82426 237 THR 1 O 1
ATOM 2618 N N . GLY A 1 215 ? -15.24383 4.55307 13.99844 1.000 24.42018 238 GLY 1 N 1
ATOM 2619 C CA . GLY A 1 215 ? -16.31266 4.77295 13.04668 1.000 26.21384 238 GLY 1 CA 1
ATOM 2620 C C . GLY A 1 215 ? -15.94316 4.08625 11.74176 1.000 25.568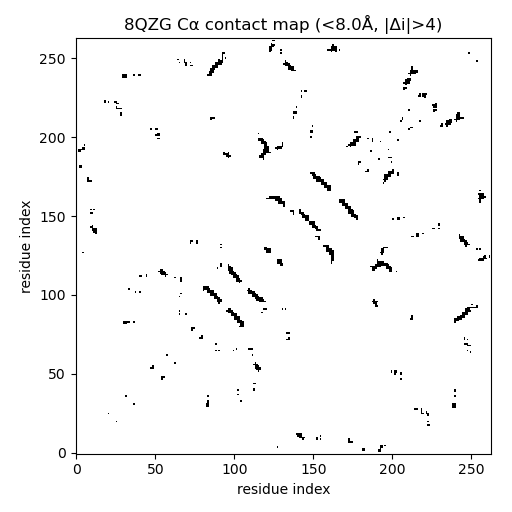08 238 GLY 1 C 1
ATOM 2621 O O . GLY A 1 215 ? -14.86693 3.50133 11.60616 1.000 25.03741 238 GLY 1 O 1
ATOM 2625 N N . GLN A 1 216 ? -16.84393 4.16213 10.77681 1.000 27.30887 239 GLN 1 N 1
ATOM 2626 C CA . GLN A 1 216 ? -16.65391 3.54490 9.46927 1.000 26.18373 239 GLN 1 CA 1
ATOM 2627 C C . GLN A 1 216 ? -16.16519 4.59256 8.47241 1.000 27.80242 239 GLN 1 C 1
ATOM 2628 O O . GLN A 1 216 ? -16.77473 5.66151 8.34376 1.000 31.26794 239 GLN 1 O 1
ATOM 2642 N N . ILE A 1 217 ? -15.07569 4.28215 7.76400 1.000 23.48027 240 ILE 1 N 1
ATOM 2643 C CA . ILE A 1 217 ? -14.60637 5.11945 6.67129 1.000 18.16017 240 ILE 1 CA 1
ATOM 2644 C C . ILE A 1 217 ? -14.62410 4.28147 5.39979 1.000 23.40589 240 ILE 1 C 1
ATOM 2645 O O . ILE A 1 217 ? -14.51523 3.04912 5.44143 1.000 20.79452 240 ILE 1 O 1
ATOM 2661 N N . ARG A 1 218 ? -14.76819 4.95802 4.26083 1.000 21.41528 241 ARG 1 N 1
ATOM 2662 C CA . ARG A 1 218 ? -14.59140 4.32123 2.95155 1.000 19.44348 241 ARG 1 CA 1
ATOM 2663 C C . ARG A 1 218 ? -13.10881 4.41879 2.60854 1.000 18.47335 241 ARG 1 C 1
ATOM 2664 O O . ARG A 1 218 ? -12.61188 5.48332 2.19630 1.000 19.62028 241 ARG 1 O 1
ATOM 2685 N N . LEU A 1 219 ? -12.37609 3.32990 2.83161 1.000 18.53835 242 LEU 1 N 1
ATOM 2686 C CA . LEU A 1 219 ? -10.92197 3.36957 2.68009 1.000 16.81966 242 LEU 1 CA 1
ATOM 2687 C C . LEU A 1 219 ? -10.55079 3.35294 1.19236 1.000 20.18145 242 LEU 1 C 1
ATOM 2688 O O . LEU A 1 219 ? -10.86938 2.39559 0.47999 1.000 18.78328 242 LEU 1 O 1
ATOM 2704 N N . GLU A 1 220 ? -9.84488 4.38813 0.73406 1.000 18.75830 243 GLU 1 N 1
ATOM 2705 C CA . GLU A 1 220 ? -9.50165 4.50761 -0.67859 1.000 19.45207 243 GLU 1 CA 1
ATOM 2706 C C . GLU A 1 220 ? -8.07403 4.99381 -0.82735 1.000 17.63712 243 GLU 1 C 1
ATOM 2707 O O . GLU A 1 220 ? -7.50469 5.59017 0.08498 1.000 15.47167 243 GLU 1 O 1
ATOM 2719 N N . ILE A 1 221 ? -7.49372 4.71292 -1.99587 1.000 17.88936 244 ILE 1 N 1
ATOM 2720 C CA . ILE A 1 221 ? -6.15870 5.17571 -2.36889 1.000 16.93027 244 ILE 1 CA 1
ATOM 2721 C C . ILE A 1 221 ? -6.33091 6.24258 -3.44202 1.000 19.15286 244 ILE 1 C 1
ATOM 2722 O O . ILE A 1 221 ? -6.97796 5.98460 -4.47503 1.000 17.71402 244 ILE 1 O 1
ATOM 2738 N N . HIS A 1 222 ? -5.75569 7.44104 -3.18842 1.000 17.37962 245 HIS 1 N 1
ATOM 2739 C CA . HIS A 1 222 ? -5.90975 8.61005 -4.03150 1.000 19.15325 245 HIS 1 CA 1
ATOM 2740 C C . HIS A 1 222 ? -4.53688 9.17215 -4.39619 1.000 19.34130 245 HIS 1 C 1
ATOM 2741 O O . HIS A 1 222 ? -3.63473 9.23320 -3.56024 1.000 18.94625 245 HIS 1 O 1
ATOM 2755 N N . ALA A 1 223 ? -4.38498 9.63601 -5.62555 1.000 19.65280 246 ALA 1 N 1
ATOM 2756 C CA . ALA A 1 223 ? -3.19935 10.41227 -5.95905 1.000 19.62362 246 ALA 1 CA 1
ATOM 2757 C C . ALA A 1 223 ? -3.26568 11.81143 -5.32505 1.000 19.78009 246 ALA 1 C 1
ATOM 2758 O O . ALA A 1 223 ? -4.30642 12.26898 -4.83768 1.000 19.20049 246 ALA 1 O 1
ATOM 2765 N N . THR A 1 224 ? -2.12465 12.48583 -5.31956 1.000 20.94657 247 THR 1 N 1
ATOM 2766 C CA . THR A 1 224 ? -2.07684 13.91331 -5.03117 1.000 23.52941 247 THR 1 CA 1
ATOM 2767 C C . THR A 1 224 ? -2.84097 14.67395 -6.11237 1.000 24.80971 247 THR 1 C 1
ATOM 2768 O O . THR A 1 224 ? -3.14950 14.13355 -7.17145 1.000 27.81747 247 THR 1 O 1
ATOM 2779 N N . ASP A 1 225 ? -3.16348 15.94967 -5.82818 1.000 25.04773 248 ASP 1 N 1
ATOM 2780 C CA . ASP A 1 225 ? -3.96994 16.74626 -6.74931 1.000 25.56131 248 ASP 1 CA 1
ATOM 2781 C C . ASP A 1 225 ? -3.86169 18.21832 -6.34567 1.000 25.58511 248 ASP 1 C 1
ATOM 2782 O O . ASP A 1 225 ? -3.14643 18.53689 -5.38690 1.000 26.25068 248 ASP 1 O 1
ATOM 2791 N N . PRO A 1 226 ? -4.53236 19.14745 -7.03840 1.000 30.57493 249 PRO 1 N 1
ATOM 2792 C CA . PRO A 1 226 ? -4.30807 20.57585 -6.72583 1.000 30.16086 249 PRO 1 CA 1
ATOM 2793 C C . PRO A 1 226 ? -4.68402 20.98099 -5.30853 1.000 32.39480 249 PRO 1 C 1
ATOM 2794 O O . PRO A 1 226 ? -4.20706 22.01936 -4.84297 1.000 34.85241 249 PRO 1 O 1
ATOM 2805 N N . GLN A 1 227 ? -5.52550 20.21774 -4.61532 1.000 31.45996 250 GLN 1 N 1
ATOM 2806 C CA . GLN A 1 227 ? -5.89422 20.50720 -3.24029 1.000 33.55492 250 GLN 1 CA 1
ATOM 2807 C C . GLN A 1 227 ? -5.14652 19.64037 -2.23637 1.000 32.84729 250 GLN 1 C 1
ATOM 2808 O O . GLN A 1 227 ? -5.38042 19.77403 -1.03468 1.000 34.01487 250 GLN 1 O 1
ATOM 2822 N N . PHE A 1 228 ? -4.26393 18.74558 -2.69586 1.000 26.93829 251 PHE 1 N 1
ATOM 2823 C CA . PHE A 1 228 ? -3.40616 17.93919 -1.81657 1.000 23.50227 251 PHE 1 CA 1
ATOM 2824 C C . PHE A 1 228 ? -2.07175 17.79709 -2.54656 1.000 24.23502 251 PHE 1 C 1
ATOM 2825 O O . PHE A 1 228 ? -1.88199 16.85034 -3.31262 1.000 24.31321 251 PHE 1 O 1
ATOM 2842 N N . LEU A 1 229 ? -1.16183 18.75024 -2.32155 1.000 24.40559 252 LEU 1 N 1
ATOM 2843 C CA . LEU A 1 229 ? 0.03579 18.84595 -3.13486 1.000 26.96970 252 LEU 1 CA 1
ATOM 2844 C C . LEU A 1 229 ? 1.07839 17.81834 -2.70291 1.000 23.90379 252 LEU 1 C 1
ATOM 2845 O O . LEU A 1 229 ? 1.09960 17.34952 -1.56424 1.000 22.82618 252 LEU 1 O 1
ATOM 2861 N N . GLU A 1 230 ? 1.97763 17.50602 -3.63062 1.000 25.44325 253 GLU 1 N 1
ATOM 2862 C CA . GLU A 1 230 ? 2.92569 16.42246 -3.40922 1.000 23.44801 253 GLU 1 CA 1
ATOM 2863 C C . GLU A 1 230 ? 3.86393 16.69512 -2.24460 1.000 24.95280 253 GLU 1 C 1
ATOM 2864 O O . GLU A 1 230 ? 4.41130 15.74385 -1.66038 1.000 23.55660 253 GLU 1 O 1
ATOM 2876 N N . TRP A 1 231 ? 4.12231 17.97088 -1.92228 1.000 26.73363 254 TRP 1 N 1
ATOM 2877 C CA . TRP A 1 231 ? 5.00532 18.22888 -0.79062 1.000 25.99965 254 TRP 1 CA 1
ATOM 2878 C C . TRP A 1 231 ? 4.37219 17.82627 0.53485 1.000 24.46336 254 TRP 1 C 1
ATOM 2879 O O . TRP A 1 231 ? 5.08494 17.73646 1.53709 1.000 28.52602 254 TRP 1 O 1
ATOM 2900 N N . ARG A 1 232 ? 3.07294 17.50361 0.55759 1.000 22.39936 255 ARG 1 N 1
ATOM 2901 C CA . ARG A 1 232 ? 2.44719 17.02081 1.78474 1.000 22.04214 255 ARG 1 CA 1
ATOM 2902 C C . ARG A 1 232 ? 2.88119 15.59997 2.13983 1.000 24.76628 255 ARG 1 C 1
ATOM 2903 O O . ARG A 1 232 ? 2.76540 15.18236 3.30848 1.000 23.02817 255 ARG 1 O 1
ATOM 2924 N N . LEU A 1 233 ? 3.34950 14.83287 1.16096 1.000 22.23230 256 LEU 1 N 1
ATOM 2925 C CA . LEU A 1 233 ? 3.66083 13.42700 1.40449 1.000 21.80353 256 LEU 1 CA 1
ATOM 2926 C C . LEU A 1 233 ? 4.84680 13.31794 2.36386 1.000 24.08515 256 LEU 1 C 1
ATOM 2927 O O . LEU A 1 233 ? 5.76905 14.15745 2.34753 1.000 24.47741 256 LEU 1 O 1
ATOM 2943 N N . GLY A 1 234 ? 4.80101 12.29598 3.21781 1.000 22.63268 257 GLY 1 N 1
ATOM 2944 C CA . GLY A 1 234 ? 5.79244 12.04691 4.24559 1.000 19.79010 257 GLY 1 CA 1
ATOM 2945 C C . GLY A 1 234 ? 5.38829 12.51109 5.63161 1.000 22.46605 257 GLY 1 C 1
ATOM 2946 O O . GLY A 1 234 ? 6.13287 12.27343 6.57726 1.000 21.47639 257 GLY 1 O 1
ATOM 2950 N N . HIS A 1 235 ? 4.22648 13.14835 5.77691 1.000 20.97861 258 HIS 1 N 1
ATOM 2951 C CA . HIS A 1 235 ? 3.66278 13.54068 7.06078 1.000 23.02864 258 HIS 1 CA 1
ATOM 2952 C C . HIS A 1 235 ? 2.17250 13.27922 7.00159 1.000 19.27960 258 HIS 1 C 1
ATOM 2953 O O . HIS A 1 235 ? 1.57507 13.39602 5.92887 1.000 21.34341 258 HIS 1 O 1
ATOM 2967 N N . PRO A 1 236 ? 1.55375 12.89242 8.12010 1.000 20.74487 259 PRO 1 N 1
ATOM 2968 C CA . PRO A 1 236 ? 0.11155 12.60384 8.10254 1.000 20.06240 259 PRO 1 CA 1
ATOM 2969 C C . PRO A 1 236 ? -0.68565 13.86500 7.83961 1.000 23.22425 259 PRO 1 C 1
ATOM 2970 O O . PRO A 1 236 ? -0.47440 14.88719 8.50344 1.000 24.48392 259 PRO 1 O 1
ATOM 2981 N N . ALA A 1 237 ? -1.59810 13.78140 6.86143 1.000 19.58867 260 ALA 1 N 1
ATOM 2982 C CA . ALA A 1 237 ? -2.39603 14.93760 6.46895 1.000 20.94914 260 ALA 1 CA 1
ATOM 2983 C C . ALA A 1 237 ? -3.74328 14.57865 5.86132 1.000 20.67587 260 ALA 1 C 1
ATOM 2984 O O . ALA A 1 237 ? -4.49218 15.49512 5.51440 1.000 18.51646 260 ALA 1 O 1
ATOM 2991 N N . SER A 1 238 ? -4.09209 13.29784 5.72256 1.000 18.30554 261 SER 1 N 1
ATOM 2992 C CA . SER A 1 238 ? -5.36521 12.91976 5.12177 1.000 18.38736 261 SER 1 CA 1
ATOM 2993 C C . SER A 1 238 ? -6.45683 12.77040 6.18560 1.000 19.78257 261 SER 1 C 1
ATOM 2994 O O . SER A 1 238 ? -6.18929 12.76517 7.39888 1.000 18.15520 261 SER 1 O 1
ATOM 3002 N N . GLU A 1 239 ? -7.69747 12.59776 5.70956 1.000 18.78237 262 GLU 1 N 1
ATOM 3003 C CA . GLU A 1 239 ? -8.84677 12.31928 6.57150 1.000 21.70265 262 GLU 1 CA 1
ATOM 3004 C C . GLU A 1 239 ? -9.01087 10.83654 6.86673 1.000 21.71439 262 GLU 1 C 1
ATOM 3005 O O . GLU A 1 239 ? -9.94446 10.46580 7.60024 1.000 20.55300 262 GLU 1 O 1
ATOM 3017 N N . GLY A 1 240 ? -8.12238 9.97695 6.32545 1.000 18.93122 263 GLY 1 N 1
ATOM 3018 C CA . GLY A 1 240 ? -8.18640 8.54849 6.57518 1.000 19.18793 263 GLY 1 CA 1
ATOM 3019 C C . GLY A 1 240 ? -7.74696 7.74427 5.37240 1.000 16.97167 263 GLY 1 C 1
ATOM 3020 O O . GLY A 1 240 ? -7.33756 6.59564 5.51462 1.000 18.25982 263 GLY 1 O 1
ATOM 3024 N N . CYS A 1 241 ? -7.85716 8.34150 4.17618 1.000 19.16203 264 CYS 1 N 1
ATOM 3025 C CA . CYS A 1 241 ? -7.39948 7.68583 2.95695 1.000 17.78483 264 CYS 1 CA 1
ATOM 3026 C C . CYS A 1 241 ? -5.87882 7.64110 2.88833 1.000 18.28608 264 CYS 1 C 1
ATOM 3027 O O . CYS A 1 241 ? -5.16552 8.21229 3.72454 1.000 17.49165 264 CYS 1 O 1
ATOM 3035 N N . ILE A 1 242 ? -5.37690 6.92429 1.88266 1.000 18.49779 265 ILE 1 N 1
ATOM 3036 C CA . ILE A 1 242 ? -3.94225 6.80318 1.62860 1.000 15.83012 265 ILE 1 CA 1
ATOM 3037 C C . ILE A 1 242 ? -3.62499 7.64811 0.39291 1.000 19.11708 265 ILE 1 C 1
ATOM 3038 O O . ILE A 1 242 ? -4.09037 7.33912 -0.71423 1.000 18.36357 265 ILE 1 O 1
ATOM 3054 N N . ARG A 1 243 ? -2.83609 8.70920 0.56751 1.000 17.50632 266 ARG 1 N 1
ATOM 3055 C CA . ARG A 1 243 ? -2.39905 9.54625 -0.54351 1.000 16.89633 266 ARG 1 CA 1
ATOM 3056 C C . ARG A 1 243 ? -1.04484 9.06954 -1.03565 1.000 19.72006 266 ARG 1 C 1
ATOM 3057 O O . ARG A 1 243 ? -0.13249 8.87149 -0.22785 1.000 17.72169 266 ARG 1 O 1
ATOM 3078 N N . ILE A 1 244 ? -0.91075 8.92985 -2.35425 1.000 18.87814 267 ILE 1 N 1
ATOM 3079 C CA . ILE A 1 244 ? 0.33051 8.46979 -2.97619 1.000 16.48281 267 ILE 1 CA 1
ATOM 3080 C C . ILE A 1 244 ? 0.74218 9.44334 -4.07492 1.000 17.79061 267 ILE 1 C 1
ATOM 3081 O O . ILE A 1 244 ? -0.06868 10.23426 -4.58121 1.000 19.61726 267 ILE 1 O 1
ATOM 3097 N N . PRO A 1 245 ? 2.01425 9.42198 -4.46709 1.000 20.47905 268 PRO 1 N 1
ATOM 3098 C CA . PRO A 1 245 ? 2.44569 10.30568 -5.56302 1.000 21.82173 268 PRO 1 CA 1
ATOM 3099 C C . PRO A 1 245 ? 1.67847 10.00496 -6.84266 1.000 20.73053 268 PRO 1 C 1
ATOM 3100 O O . PRO A 1 245 ? 1.33202 8.85246 -7.13408 1.000 19.13886 268 PRO 1 O 1
ATOM 3111 N N . ALA A 1 246 ? 1.40259 11.06492 -7.60459 1.000 20.67717 269 ALA 1 N 1
ATOM 3112 C CA . ALA A 1 246 ? 0.69806 10.90821 -8.87452 1.000 22.36612 269 ALA 1 CA 1
ATOM 3113 C C . ALA A 1 246 ? 1.43816 9.96231 -9.82339 1.000 21.91716 269 ALA 1 C 1
ATOM 3114 O O . ALA A 1 246 ? 0.80606 9.17527 -10.55395 1.000 20.98809 269 ALA 1 O 1
ATOM 3121 N N . THR A 1 247 ? 2.77356 10.02880 -9.84166 1.000 21.84554 270 THR 1 N 1
ATOM 3122 C CA . THR A 1 247 ? 3.53644 9.14035 -10.71986 1.000 21.23815 270 THR 1 CA 1
ATOM 3123 C C . THR A 1 247 ? 3.49465 7.69627 -10.22633 1.000 21.50650 270 THR 1 C 1
ATOM 3124 O O . THR A 1 247 ? 3.54488 6.76869 -11.04209 1.000 23.03043 270 THR 1 O 1
ATOM 3135 N N . MET A 1 248 ? 3.42561 7.47298 -8.90163 1.000 19.18250 271 MET 1 N 1
ATOM 3136 C CA . MET A 1 248 ? 3.26149 6.10771 -8.39799 1.000 20.58224 271 MET 1 CA 1
ATOM 3137 C C . MET A 1 248 ? 1.89213 5.56080 -8.77318 1.000 21.90622 271 MET 1 C 1
ATOM 3138 O O . MET A 1 248 ? 1.74574 4.36933 -9.07375 1.000 20.61397 271 MET 1 O 1
ATOM 3152 N N . ASN A 1 249 ? 0.87552 6.41958 -8.73617 1.000 18.52099 272 ASN 1 N 1
ATOM 3153 C CA . ASN A 1 249 ? -0.47248 6.03690 -9.15644 1.000 20.23865 272 ASN 1 CA 1
ATOM 3154 C C . ASN A 1 249 ? -0.47338 5.59379 -10.61869 1.000 21.48197 272 ASN 1 C 1
ATOM 3155 O O . ASN A 1 249 ? -0.96912 4.50935 -10.96723 1.000 20.78899 272 ASN 1 O 1
ATOM 3166 N N . LYS A 1 250 ? 0.14666 6.38696 -11.48910 1.000 20.45776 273 LYS 1 N 1
ATOM 3167 C CA . LYS A 1 250 ? 0.18366 6.00375 -12.90142 1.000 19.85943 273 LYS 1 CA 1
ATOM 3168 C C . LYS A 1 250 ? 0.98360 4.71952 -13.11760 1.000 20.12717 273 LYS 1 C 1
ATOM 3169 O O . LYS A 1 250 ? 0.63776 3.90110 -13.97116 1.000 20.21211 273 LYS 1 O 1
ATOM 3188 N N . PHE A 1 251 ? 2.08493 4.54522 -12.38394 1.000 20.05293 274 PHE 1 N 1
ATOM 3189 C CA . PHE A 1 251 ? 2.88336 3.32744 -12.51906 1.000 21.02245 274 PHE 1 CA 1
ATOM 3190 C C . PHE A 1 251 ? 2.07905 2.09456 -12.10363 1.000 21.91650 274 PHE 1 C 1
ATOM 3191 O O . PHE A 1 251 ? 2.03954 1.09486 -12.82894 1.000 22.12569 274 PHE 1 O 1
ATOM 3208 N N . MET A 1 252 ? 1.42235 2.15235 -10.93579 1.000 18.61725 275 MET 1 N 1
ATOM 3209 C CA . MET A 1 252 ? 0.58839 1.04660 -10.48955 1.000 18.86216 275 MET 1 CA 1
ATOM 3210 C C . MET A 1 252 ? -0.51269 0.74104 -11.49942 1.000 23.45572 275 MET 1 C 1
ATOM 3211 O O . MET A 1 252 ? -0.86181 -0.42619 -11.71567 1.000 23.86734 275 MET 1 O 1
ATOM 3225 N N . ASP A 1 253 ? -1.09966 1.78728 -12.08717 1.000 19.57592 276 ASP 1 N 1
ATOM 3226 C CA . ASP A 1 253 ? -2.17097 1.64224 -13.07407 1.000 22.30504 276 ASP 1 CA 1
ATOM 3227 C C . ASP A 1 253 ? -1.66913 0.91939 -14.32293 1.000 25.14645 276 ASP 1 C 1
ATOM 3228 O O . ASP A 1 253 ? -2.31796 0.00233 -14.84362 1.000 23.22613 276 ASP 1 O 1
ATOM 3237 N N . HIS A 1 254 ? -0.49886 1.31657 -14.81248 1.000 20.23032 277 HIS 1 N 1
ATOM 3238 C CA . HIS A 1 254 ? -0.00822 0.80680 -16.08906 1.000 20.34019 277 HIS 1 CA 1
ATOM 3239 C C . HIS A 1 254 ? 0.49407 -0.62565 -15.97080 1.000 20.52350 277 HIS 1 C 1
ATOM 3240 O O . HIS A 1 254 ? 0.27089 -1.44337 -16.86651 1.000 22.51488 277 HIS 1 O 1
ATOM 3255 N N . TYR A 1 255 ? 1.20545 -0.93908 -14.89273 1.000 22.22447 278 TYR 1 N 1
ATOM 3256 C CA . TYR A 1 255 ? 1.77494 -2.26631 -14.69502 1.000 21.35622 278 TYR 1 CA 1
ATOM 3257 C C . TYR A 1 255 ? 0.90764 -3.18078 -13.83947 1.000 21.70641 278 TYR 1 C 1
ATOM 3258 O O . TYR A 1 255 ? 1.24544 -4.36542 -13.70823 1.000 21.19425 278 TYR 1 O 1
ATOM 3276 N N . GLY A 1 256 ? -0.20507 -2.68355 -13.30432 1.000 19.18023 279 GLY 1 N 1
ATOM 3277 C CA . GLY A 1 256 ? -1.16436 -3.49916 -12.59735 1.000 20.66576 279 GLY 1 CA 1
ATOM 3278 C C . GLY A 1 256 ? -0.66902 -4.14312 -11.32261 1.000 21.92495 279 GLY 1 C 1
ATOM 3279 O O . GLY A 1 256 ? -1.06319 -5.28058 -11.02850 1.000 19.18180 279 GLY 1 O 1
ATOM 3283 N N . LEU A 1 257 ? 0.13364 -3.42551 -10.52901 1.000 19.19220 280 LEU 1 N 1
ATOM 3284 C CA . LEU A 1 257 ? 0.84239 -4.05952 -9.41970 1.000 21.00890 280 LEU 1 CA 1
ATOM 3285 C C . LEU A 1 257 ? -0.10542 -4.66879 -8.39622 1.000 18.37939 280 LEU 1 C 1
ATOM 3286 O O . LEU A 1 257 ? 0.23150 -5.69157 -7.79293 1.000 19.10040 280 LEU 1 O 1
ATOM 3302 N N . ILE A 1 258 ? -1.26045 -4.03283 -8.13608 1.000 18.54539 281 ILE 1 N 1
ATOM 3303 C CA . ILE A 1 258 ? -2.23368 -4.58222 -7.19707 1.000 19.50003 281 ILE 1 CA 1
ATOM 3304 C C . ILE A 1 258 ? -3.55267 -4.97240 -7.87565 1.000 18.44326 281 ILE 1 C 1
ATOM 3305 O O . ILE A 1 258 ? -4.58472 -5.10082 -7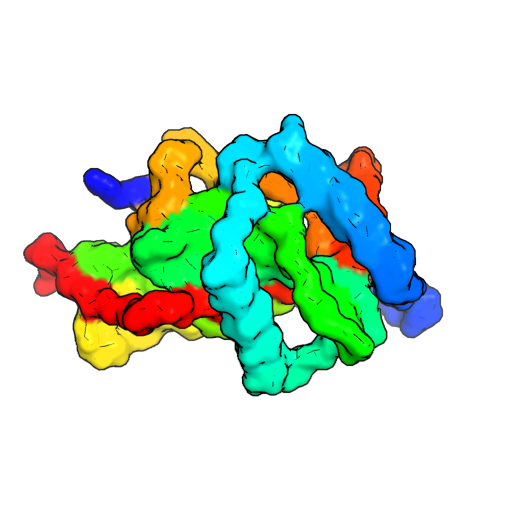.20258 1.000 18.01283 281 ILE 1 O 1
ATOM 3321 N N . ASP A 1 259 ? -3.53864 -5.15778 -9.19798 1.000 17.69900 282 ASP 1 N 1
ATOM 3322 C CA . ASP A 1 259 ? -4.75509 -5.34881 -9.98392 1.000 19.57956 282 ASP 1 CA 1
ATOM 3323 C C . ASP A 1 259 ? -4.96056 -6.79874 -10.44324 1.000 17.75663 282 ASP 1 C 1
ATOM 3324 O O . ASP A 1 259 ? -5.72784 -7.04153 -11.38439 1.000 18.67180 282 ASP 1 O 1
ATOM 3333 N N . ALA A 1 260 ? -4.32251 -7.78146 -9.79185 1.000 16.78372 283 ALA 1 N 1
ATOM 3334 C CA . ALA A 1 260 ? -4.45808 -9.16829 -10.25938 1.000 17.90751 283 ALA 1 CA 1
ATOM 3335 C C . ALA A 1 260 ? -5.91862 -9.61326 -10.36940 1.000 21.40318 283 ALA 1 C 1
ATOM 3336 O O . ALA A 1 260 ? -6.30722 -10.23642 -11.36820 1.000 19.37958 283 ALA 1 O 1
ATOM 3343 N N . LEU A 1 261 ? -6.73118 -9.36197 -9.33341 1.000 17.86094 284 LEU 1 N 1
ATOM 3344 C CA . LEU A 1 261 ? -8.12467 -9.79461 -9.36594 1.000 19.67274 284 LEU 1 CA 1
ATOM 3345 C C . LEU A 1 261 ? -8.96092 -8.86638 -10.23141 1.000 18.56010 284 LEU 1 C 1
ATOM 3346 O O . LEU A 1 261 ? -9.96866 -9.28725 -10.81458 1.000 17.56404 284 LEU 1 O 1
ATOM 3362 N N . TYR A 1 262 ? -8.56527 -7.59836 -10.31515 1.000 19.05970 285 TYR 1 N 1
ATOM 3363 C CA . TYR A 1 262 ? -9.21259 -6.65588 -11.22867 1.000 19.60470 285 TYR 1 CA 1
ATOM 3364 C C . TYR A 1 262 ? -8.99347 -7.06319 -12.68528 1.000 19.74404 285 TYR 1 C 1
ATOM 3365 O O . TYR A 1 262 ? -9.92129 -7.04762 -13.49388 1.000 20.55987 285 TYR 1 O 1
ATOM 3383 N N . GLU A 1 263 ? -7.76657 -7.43966 -13.03824 1.000 19.28798 286 GLU 1 N 1
ATOM 3384 C CA . GLU A 1 263 ? -7.49326 -7.89696 -14.39448 1.000 20.67750 286 GLU 1 CA 1
ATOM 3385 C C . GLU A 1 263 ? -8.23590 -9.19610 -14.68582 1.000 18.93985 286 GLU 1 C 1
ATOM 3386 O O . GLU A 1 263 ? -8.75090 -9.39905 -15.78848 1.000 20.50752 286 GLU 1 O 1
ATOM 3398 N N . GLN A 1 264 ? -8.28879 -10.09328 -13.70525 1.000 19.18251 287 GLN 1 N 1
ATOM 3399 C CA . GLN A 1 264 ? -9.03106 -11.34042 -13.87068 1.000 18.32049 287 GLN 1 CA 1
ATOM 3400 C C . GLN A 1 264 ? -10.48776 -11.06175 -14.22146 1.000 18.40309 287 GLN 1 C 1
ATOM 3401 O O . GLN A 1 264 ? -11.05545 -11.67747 -15.13779 1.000 21.33763 287 GLN 1 O 1
ATOM 3415 N N . ALA A 1 265 ? -11.12080 -10.13764 -13.48870 1.000 19.75758 288 ALA 1 N 1
ATOM 3416 C CA . ALA A 1 265 ? -12.51052 -9.80104 -13.77536 1.000 19.91890 288 ALA 1 CA 1
ATOM 3417 C C . ALA A 1 265 ? -12.64568 -9.11867 -15.13522 1.000 20.45739 288 ALA 1 C 1
ATOM 3418 O O . ALA A 1 265 ? -13.61436 -9.36325 -15.85671 1.000 20.09336 288 ALA 1 O 1
ATOM 3425 N N . ALA A 1 266 ? -11.68536 -8.26469 -15.49845 1.000 20.84546 289 ALA 1 N 1
ATOM 3426 C CA . ALA A 1 266 ? -11.70419 -7.61820 -16.80714 1.000 19.58215 289 ALA 1 CA 1
ATOM 3427 C C . ALA A 1 266 ? -11.65876 -8.60158 -17.96476 1.000 21.29839 289 ALA 1 C 1
ATOM 3428 O O . ALA A 1 266 ? -11.95922 -8.21365 -19.11042 1.000 23.42767 289 ALA 1 O 1
ATOM 3435 N N . SER A 1 267 ? -11.30198 -9.86008 -17.71403 1.000 19.44371 290 SER 1 N 1
ATOM 3436 C CA . SER A 1 267 ? -11.31703 -10.85842 -18.77827 1.000 21.15678 290 SER 1 CA 1
ATOM 3437 C C . SER A 1 267 ? -12.71913 -11.10089 -19.32335 1.000 21.04332 290 SER 1 C 1
ATOM 3438 O O . SER A 1 267 ? -12.87870 -11.35617 -20.52366 1.000 21.80284 290 SER 1 O 1
ATOM 3446 N N . TYR A 1 268 ? -13.73821 -11.04536 -18.45988 1.000 22.00561 291 TYR 1 N 1
ATOM 3447 C CA . TYR A 1 268 ? -15.11144 -11.33927 -18.83502 1.000 22.90818 291 TYR 1 CA 1
ATOM 3448 C C . TYR A 1 268 ? -16.10729 -10.23111 -18.52960 1.000 22.02018 291 TYR 1 C 1
ATOM 3449 O O . TYR A 1 268 ? -17.25933 -10.35777 -18.94278 1.000 24.86621 291 TYR 1 O 1
ATOM 3467 N N . ASP A 1 269 ? -15.72315 -9.17522 -17.82286 1.000 22.66211 292 ASP 1 N 1
ATOM 3468 C CA . ASP A 1 269 ? -16.67065 -8.15068 -17.36590 1.000 21.29043 292 ASP 1 CA 1
ATOM 3469 C C . ASP A 1 269 ? -16.31737 -6.80716 -17.99347 1.000 21.14598 292 ASP 1 C 1
ATOM 3470 O O . ASP A 1 269 ? -15.26309 -6.23888 -17.65616 1.000 21.53880 292 ASP 1 O 1
ATOM 3479 N N . PRO A 1 270 ? -17.17012 -6.24182 -18.85197 1.000 21.95958 293 PRO 1 N 1
ATOM 3480 C CA . PRO A 1 270 ? -16.78945 -5.01026 -19.56675 1.000 22.57105 293 PRO 1 CA 1
ATOM 3481 C C . PRO A 1 270 ? -16.61531 -3.79787 -18.66373 1.000 24.79420 293 PRO 1 C 1
ATOM 3482 O O . PRO A 1 270 ? -15.93112 -2.83043 -19.04694 1.000 23.75251 293 PRO 1 O 1
ATOM 3493 N N . ARG A 1 271 ? -17.19992 -3.81678 -17.46800 1.000 21.77286 294 ARG 1 N 1
ATOM 3494 C CA . ARG A 1 271 ? -17.06000 -2.67741 -16.56648 1.000 21.99898 294 ARG 1 CA 1
ATOM 3495 C C . ARG A 1 271 ? -15.62981 -2.55613 -16.06143 1.000 23.14334 294 ARG 1 C 1
ATOM 3496 O O . ARG A 1 271 ? -15.09892 -1.44441 -15.95046 1.000 24.12017 294 ARG 1 O 1
ATOM 3517 N N . PHE A 1 272 ? -14.98547 -3.69269 -15.75751 1.000 20.77565 295 PHE 1 N 1
ATOM 3518 C CA . PHE A 1 272 ? -13.59155 -3.66870 -15.32663 1.000 21.10338 295 PHE 1 CA 1
ATOM 3519 C C . PHE A 1 272 ? -12.65655 -3.40261 -16.50117 1.000 20.27467 295 PHE 1 C 1
ATOM 3520 O O . PHE A 1 272 ? -11.70162 -2.62082 -16.38218 1.000 24.41161 295 PHE 1 O 1
ATOM 3537 N N . GLN A 1 273 ? -12.94229 -4.00010 -17.65932 1.000 21.60760 296 GLN 1 N 1
ATOM 3538 C CA . GLN A 1 273 ? -12.16554 -3.70037 -18.85510 1.000 24.19494 296 GLN 1 CA 1
ATOM 3539 C C . GLN A 1 273 ? -12.18795 -2.20392 -19.15879 1.000 26.86732 296 GLN 1 C 1
ATOM 3540 O O . GLN A 1 273 ? -11.17052 -1.62970 -19.56068 1.000 28.87209 296 GLN 1 O 1
ATOM 3554 N N . ALA A 1 274 ? -13.32992 -1.54934 -18.94001 1.000 24.27144 297 ALA 1 N 1
ATOM 3555 C CA . ALA A 1 274 ? -13.47302 -0.14365 -19.32992 1.000 26.71106 297 ALA 1 CA 1
ATOM 3556 C C . ALA A 1 274 ? -12.68930 0.80088 -18.41230 1.000 28.53319 297 ALA 1 C 1
ATOM 3557 O O . ALA A 1 274 ? -12.32343 1.91166 -18.82400 1.000 27.57000 297 ALA 1 O 1
ATOM 3564 N N . LEU A 1 275 ? -12.45426 0.41019 -17.17144 1.000 23.50866 298 LEU 1 N 1
ATOM 3565 C CA . LEU A 1 275 ? -11.73892 1.26933 -16.23864 1.000 25.53150 298 LEU 1 CA 1
ATOM 3566 C C . LEU A 1 275 ? -10.22963 1.08658 -16.30291 1.000 25.33511 298 LEU 1 C 1
ATOM 3567 O O . LEU A 1 275 ? -9.49666 1.96585 -15.84728 1.000 29.69484 298 LEU 1 O 1
ATOM 3583 N N . LEU A 1 276 ? -9.74893 -0.01513 -16.83672 1.000 25.41525 299 LEU 1 N 1
ATOM 3584 C CA . LEU A 1 276 ? -8.30260 -0.23201 -16.88629 1.000 24.19348 299 LEU 1 CA 1
ATOM 3585 C C . LEU A 1 276 ? -7.69704 0.42645 -18.12195 1.000 25.41539 299 LEU 1 C 1
ATOM 3586 O O . LEU A 1 276 ? -8.35893 0.53755 -19.15850 1.000 27.48337 299 LEU 1 O 1
ATOM 3602 N N . PRO A 1 277 ? -6.43775 0.86870 -18.05169 1.000 25.30018 300 PRO 1 N 1
ATOM 3603 C CA . PRO A 1 277 ? -5.82916 1.53837 -19.21405 1.000 28.07503 300 PRO 1 CA 1
ATOM 3604 C C . PRO A 1 277 ? -5.70741 0.60543 -20.41010 1.000 27.91104 300 PRO 1 C 1
ATOM 3605 O O . PRO A 1 277 ? -5.27264 -0.54471 -20.28672 1.000 25.80204 300 PRO 1 O 1
ATOM 3616 N N . LYS A 1 278 ? -6.06440 1.12507 -21.59417 1.000 31.29870 301 LYS 1 N 1
ATOM 3617 C CA . LYS A 1 278 ? -6.01051 0.27043 -22.77569 1.000 32.25528 301 LYS 1 CA 1
ATOM 3618 C C . LYS A 1 278 ? -4.57993 -0.13825 -23.12906 1.000 33.23971 301 LYS 1 C 1
ATOM 3619 O O . LYS A 1 278 ? -4.36846 -1.20662 -23.70489 1.000 34.54102 301 LYS 1 O 1
ATOM 3638 N N . ASP A 1 279 ? -3.58965 0.68810 -22.80534 1.000 30.11179 302 ASP 1 N 1
ATOM 3639 C CA . ASP A 1 279 ? -2.20055 0.41674 -23.15638 1.000 33.25697 302 ASP 1 CA 1
ATOM 3640 C C . ASP A 1 279 ? -1.42597 -0.20261 -21.98941 1.000 30.83964 302 ASP 1 C 1
ATOM 3641 O O . ASP A 1 279 ? -0.19370 -0.14536 -21.95762 1.000 30.99189 302 ASP 1 O 1
ATOM 3650 N N . ARG A 1 280 ? -2.11996 -0.81082 -21.04068 1.000 28.18343 303 ARG 1 N 1
ATOM 3651 C CA . ARG A 1 280 ? -1.44926 -1.37022 -19.87174 1.000 25.08620 303 ARG 1 CA 1
ATOM 3652 C C . ARG A 1 280 ? -0.58308 -2.57116 -20.24472 1.000 24.44734 303 ARG 1 C 1
ATOM 3653 O O . ARG A 1 280 ? -0.76188 -3.21132 -21.28177 1.000 26.84940 303 ARG 1 O 1
ATOM 3674 N N . GLN A 1 281 ? 0.36998 -2.87568 -19.36806 1.000 24.42496 304 GLN 1 N 1
ATOM 3675 C CA . GLN A 1 281 ? 1.29508 -3.99710 -19.53958 1.000 26.12912 304 GLN 1 CA 1
ATOM 3676 C C . GLN A 1 281 ? 1.38001 -4.73028 -18.20901 1.000 24.23617 304 GLN 1 C 1
ATOM 3677 O O . GLN A 1 281 ? 2.36356 -4.58349 -17.46780 1.000 24.59128 304 GLN 1 O 1
ATOM 3691 N N . PRO A 1 282 ? 0.36655 -5.52645 -17.87451 1.000 25.37222 305 PRO 1 N 1
ATOM 3692 C CA . PRO A 1 282 ? 0.29470 -6.10417 -16.52128 1.000 26.32319 305 PRO 1 CA 1
ATOM 3693 C C . PRO A 1 282 ? 1.41814 -7.09353 -16.25826 1.000 24.22050 305 PRO 1 C 1
ATOM 3694 O O . PRO A 1 282 ? 1.74996 -7.94386 -17.09213 1.000 23.28142 305 PRO 1 O 1
ATOM 3705 N N . THR A 1 283 ? 1.99310 -6.99058 -15.06614 1.000 22.96131 306 THR 1 N 1
ATOM 3706 C CA . THR A 1 283 ? 3.08072 -7.88483 -14.69439 1.000 24.11336 306 THR 1 CA 1
ATOM 3707 C C . THR A 1 283 ? 2.54137 -9.23451 -14.20446 1.000 23.66978 306 THR 1 C 1
ATOM 3708 O O . THR A 1 283 ? 1.49216 -9.32921 -13.55548 1.000 19.89663 306 THR 1 O 1
ATOM 3719 N N . GLN A 1 284 ? 3.28251 -10.29732 -14.52044 1.000 22.65043 307 GLN 1 N 1
ATOM 3720 C CA . GLN A 1 284 ? 2.85044 -11.62989 -14.12382 1.000 23.55071 307 GLN 1 CA 1
ATOM 3721 C C . GLN A 1 284 ? 2.90369 -11.83646 -12.61839 1.000 21.74196 307 GLN 1 C 1
ATOM 3722 O O . GLN A 1 284 ? 2.32682 -12.81293 -12.12886 1.000 25.00447 307 GLN 1 O 1
ATOM 3736 N N . ILE A 1 285 ? 3.62192 -10.98479 -11.87691 1.000 21.37469 308 ILE 1 N 1
ATOM 3737 C CA . ILE A 1 285 ? 3.64944 -11.08342 -10.41918 1.000 19.15000 308 ILE 1 CA 1
ATOM 3738 C C . ILE A 1 285 ? 2.68327 -10.09324 -9.77509 1.000 17.50121 308 ILE 1 C 1
ATOM 3739 O O . ILE A 1 285 ? 2.83164 -9.75719 -8.59486 1.000 20.23963 308 ILE 1 O 1
ATOM 3755 N N . ALA A 1 286 ? 1.69040 -9.63073 -10.52335 1.000 19.08604 309 ALA 1 N 1
ATOM 3756 C CA . ALA A 1 286 ? 0.68346 -8.73538 -9.96528 1.000 19.83138 309 ALA 1 CA 1
ATOM 3757 C C . ALA A 1 286 ? 0.03626 -9.36914 -8.74064 1.000 20.08216 309 ALA 1 C 1
ATOM 3758 O O . ALA A 1 286 ? -0.22468 -10.57759 -8.71305 1.000 19.02491 309 ALA 1 O 1
ATOM 3765 N N . GLY A 1 287 ? -0.19472 -8.54873 -7.72301 1.000 17.08650 310 GLY 1 N 1
ATOM 3766 C CA . GLY A 1 287 ? -0.85548 -8.97834 -6.51322 1.000 19.30534 310 GLY 1 CA 1
ATOM 3767 C C . GLY A 1 287 ? -2.20525 -8.31233 -6.30182 1.000 21.34520 310 GLY 1 C 1
ATOM 3768 O O . GLY A 1 287 ? -2.79237 -7.74797 -7.23852 1.000 19.28492 310 GLY 1 O 1
ATOM 3772 N N . ASP A 1 288 ? -2.70803 -8.36933 -5.06777 1.000 19.00662 311 ASP 1 N 1
ATOM 3773 C CA . ASP A 1 288 ? -3.99375 -7.76551 -4.76330 1.000 20.61225 311 ASP 1 CA 1
ATOM 3774 C C . ASP A 1 288 ? -4.11088 -7.29419 -3.32587 1.000 21.53691 311 ASP 1 C 1
ATOM 3775 O O . ASP A 1 288 ? -5.17822 -6.77915 -2.96993 1.000 22.78844 311 ASP 1 O 1
ATOM 3784 N N . LEU A 1 289 ? -3.06076 -7.40115 -2.50605 1.000 17.46564 312 LEU 1 N 1
ATOM 3785 C CA . LEU A 1 289 ? -3.14021 -7.03249 -1.10220 1.000 17.77112 312 LEU 1 CA 1
ATOM 3786 C C . LEU A 1 289 ? -2.51309 -5.65851 -0.85813 1.000 19.38051 312 LEU 1 C 1
ATOM 3787 O O . LEU A 1 289 ? -1.40330 -5.36572 -1.33486 1.000 18.24978 312 LEU 1 O 1
ATOM 3803 N N . VAL A 1 290 ? -3.21357 -4.83744 -0.08318 1.000 17.68189 313 VAL 1 N 1
ATOM 3804 C CA . VAL A 1 290 ? -2.69740 -3.58757 0.47276 1.000 17.21851 313 VAL 1 CA 1
ATOM 3805 C C . VAL A 1 290 ? -2.66204 -3.79147 1.98293 1.000 18.79100 313 VAL 1 C 1
ATOM 3806 O O . VAL A 1 290 ? -3.70233 -4.05546 2.59406 1.000 19.53256 313 VAL 1 O 1
ATOM 3819 N N . VAL A 1 291 ? -1.47459 -3.72547 2.57329 1.000 16.24155 314 VAL 1 N 1
ATOM 3820 C CA . VAL A 1 291 ? -1.24792 -4.06656 3.98211 1.000 14.54113 314 VAL 1 CA 1
ATOM 3821 C C . VAL A 1 291 ? -0.77436 -2.81087 4.69887 1.000 18.50712 314 VAL 1 C 1
ATOM 3822 O O . VAL A 1 291 ? 0.31216 -2.28897 4.40483 1.000 19.30034 314 VAL 1 O 1
ATOM 3835 N N . VAL A 1 292 ? -1.57168 -2.34116 5.65150 1.000 17.53411 315 VAL 1 N 1
ATOM 3836 C CA . VAL A 1 292 ? -1.22663 -1.17388 6.44616 1.000 16.91652 315 VAL 1 CA 1
ATOM 3837 C C . VAL A 1 292 ? -0.65840 -1.65883 7.78077 1.000 19.03045 315 VAL 1 C 1
ATOM 3838 O O . VAL A 1 292 ? -1.32233 -2.41219 8.51974 1.000 18.02506 315 VAL 1 O 1
ATOM 3851 N N . ILE A 1 293 ? 0.57933 -1.23828 8.06759 1.000 16.94233 316 ILE 1 N 1
ATOM 3852 C CA . ILE A 1 293 ? 1.31156 -1.58330 9.27998 1.000 17.61948 316 ILE 1 CA 1
ATOM 3853 C C . ILE A 1 293 ? 1.57427 -0.30787 10.08904 1.000 19.66812 316 ILE 1 C 1
ATOM 3854 O O . ILE A 1 293 ? 1.33383 0.80530 9.62322 1.000 19.03752 316 ILE 1 O 1
ATOM 3870 N N . ASP A 1 294 ? 2.06340 -0.49432 11.32083 1.000 18.38634 317 ASP 1 N 1
ATOM 3871 C CA . ASP A 1 294 ? 2.49692 0.60267 12.19009 1.000 21.69202 317 ASP 1 CA 1
ATOM 3872 C C . ASP A 1 294 ? 3.73112 0.11860 12.94240 1.000 21.15208 317 ASP 1 C 1
ATOM 3873 O O . ASP A 1 294 ? 3.62686 -0.76368 13.80290 1.000 23.760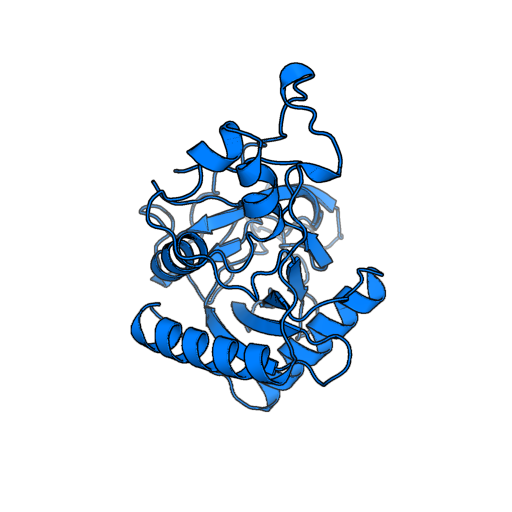99 317 ASP 1 O 1
ATOM 3882 N N . SER A 1 295 ? 4.89384 0.69301 12.62152 1.000 21.81236 318 SER 1 N 1
ATOM 3883 C CA . SER A 1 295 ? 6.16803 0.20007 13.13307 1.000 22.51342 318 SER 1 CA 1
ATOM 3884 C C . SER A 1 295 ? 6.57861 0.80085 14.47708 1.000 31.74460 318 SER 1 C 1
ATOM 3885 O O . SER A 1 295 ? 7.22583 0.11533 15.27441 1.000 26.95447 318 SER 1 O 1
ATOM 3893 N N . GLY A 1 296 ? 6.30722 2.08875 14.70767 1.000 44.95378 319 GLY 1 N 1
ATOM 3894 C CA . GLY A 1 296 ? 6.72961 2.77951 15.92314 1.000 39.92462 319 GLY 1 CA 1
ATOM 3895 C C . GLY A 1 296 ? 5.67965 2.55279 16.97177 1.000 41.95566 319 GLY 1 C 1
ATOM 3896 O O . GLY A 1 296 ? 4.82644 1.66897 16.81762 1.000 4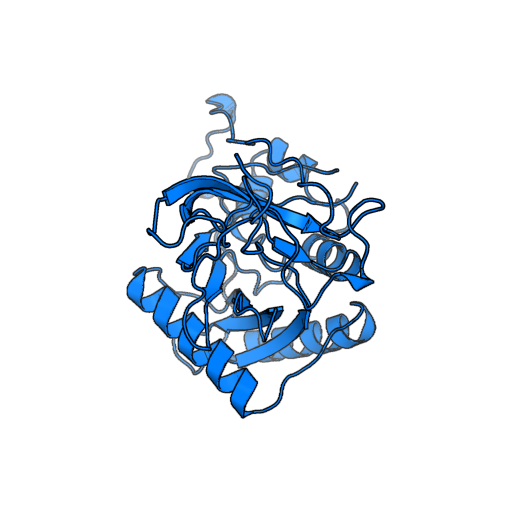5.63797 319 GLY 1 O 1
ATOM 3900 N N . PRO A 1 297 ? 5.70746 3.32469 18.06043 1.000 32.25150 320 PRO 1 N 1
ATOM 3901 C CA . PRO A 1 297 ? 4.59850 3.23933 19.02200 1.000 33.32416 320 PRO 1 CA 1
ATOM 3902 C C . PRO A 1 297 ? 3.28951 3.51475 18.28899 1.000 29.52380 320 PRO 1 C 1
ATOM 3903 O O . PRO A 1 297 ? 3.20666 4.41449 17.45251 1.000 31.33784 320 PRO 1 O 1
ATOM 3914 N N . LEU A 1 298 ? 2.27596 2.70541 18.57485 1.000 26.93471 321 LEU 1 N 1
ATOM 3915 C CA . LEU A 1 298 ? 1.03050 2.80047 17.82582 1.000 26.73516 321 LEU 1 CA 1
ATOM 3916 C C . LEU A 1 298 ? 0.45414 4.20501 17.92102 1.000 26.38580 321 LEU 1 C 1
ATOM 3917 O O . LEU A 1 298 ? 0.50550 4.84056 18.97538 1.000 25.77426 321 LEU 1 O 1
ATOM 3933 N N . THR A 1 299 ? -0.08119 4.68945 16.80282 1.000 26.24784 322 THR 1 N 1
ATOM 3934 C CA . THR A 1 299 ? -0.64710 6.03172 16.75349 1.000 25.82533 322 THR 1 CA 1
ATOM 3935 C C . THR A 1 299 ? -1.73876 6.19538 17.80022 1.000 25.41713 322 THR 1 C 1
ATOM 3936 O O . THR A 1 299 ? -2.65183 5.37600 17.88700 1.000 25.98178 322 THR 1 O 1
ATOM 3947 N N . GLU A 1 300 ? -1.66628 7.28903 18.56252 1.000 25.89073 323 GLU 1 N 1
ATOM 3948 C CA . GLU A 1 300 ? -2.68947 7.62453 19.54184 1.000 28.33657 323 GLU 1 CA 1
ATOM 3949 C C . GLU A 1 300 ? -3.46266 8.86224 19.09330 1.000 23.50751 323 GLU 1 C 1
ATOM 3950 O O . GLU A 1 300 ? -2.84650 9.82398 18.62055 1.000 24.50682 323 GLU 1 O 1
ATOM 3962 N N . PRO A 1 301 ? -4.78855 8.88042 19.24141 1.000 23.46248 324 PRO 1 N 1
ATOM 3963 C CA . PRO A 1 301 ? -5.54530 10.11124 18.93172 1.000 21.64903 324 PRO 1 CA 1
ATOM 3964 C C . PRO A 1 301 ? -5.11326 11.25966 19.83034 1.000 24.69117 324 PRO 1 C 1
ATOM 3965 O O . PRO A 1 301 ? -4.61748 11.04964 20.93707 1.000 24.78603 324 PRO 1 O 1
ATOM 3976 N N . LYS A 1 302 ? -5.36272 12.48866 19.35674 1.000 21.78459 325 LYS 1 N 1
ATOM 3977 C CA . LYS A 1 302 ? -5.02887 13.71973 20.06628 1.000 24.33950 325 LYS 1 CA 1
ATOM 3978 C C . LYS A 1 302 ? -6.16608 14.71704 19.87965 1.000 25.20738 325 LYS 1 C 1
ATOM 3979 O O . LYS A 1 302 ? -6.76328 14.78103 18.80629 1.000 22.91594 325 LYS 1 O 1
ATOM 3998 N N . ILE A 1 303 ? -6.45656 15.50281 20.91952 1.000 23.90068 326 ILE 1 N 1
ATOM 3999 C CA . ILE A 1 303 ? -7.61835 16.38114 20.87984 1.000 23.58943 326 ILE 1 CA 1
ATOM 4000 C C . ILE A 1 303 ? -7.41272 17.48701 19.83994 1.000 27.68780 326 ILE 1 C 1
ATOM 4001 O O . ILE A 1 303 ? -6.28374 17.89129 19.52762 1.000 25.62073 326 ILE 1 O 1
ATOM 4017 N N . ASP A 1 304 ? -8.52690 17.95699 19.27101 1.000 25.01347 327 ASP 1 N 1
ATOM 4018 C CA . ASP A 1 304 ? -8.56042 19.14978 18.43282 1.000 27.83237 327 ASP 1 CA 1
ATOM 4019 C C . ASP A 1 304 ? -8.93843 20.33816 19.30687 1.000 28.26470 327 ASP 1 C 1
ATOM 4020 O O . ASP A 1 304 ? -10.09452 20.43160 19.74738 1.000 26.86110 327 ASP 1 O 1
ATOM 4029 N N . PRO A 1 305 ? -8.00999 21.23317 19.63863 1.000 30.34371 328 PRO 1 N 1
ATOM 4030 C CA . PRO A 1 305 ? -8.34476 22.30258 20.60772 1.000 33.10917 328 PRO 1 CA 1
ATOM 4031 C C . PRO A 1 305 ? -9.44961 23.24379 20.14343 1.000 34.47045 328 PRO 1 C 1
ATOM 4032 O O . PRO A 1 305 ? -9.97790 24.00892 20.95919 1.000 35.21750 328 PRO 1 O 1
ATOM 4043 N N . ILE A 1 306 ? -9.82441 23.21730 18.86518 1.000 34.52982 329 ILE 1 N 1
ATOM 4044 C CA . ILE A 1 306 ? -10.84692 24.12739 18.34791 1.000 35.65575 329 ILE 1 CA 1
ATOM 4045 C C . ILE A 1 306 ? -12.18418 23.43200 18.10930 1.000 36.53660 329 ILE 1 C 1
ATOM 4046 O O . ILE A 1 306 ? -13.18388 24.11002 17.82298 1.000 43.84637 329 ILE 1 O 1
ATOM 4062 N N . ALA A 1 307 ? -12.24593 22.11331 18.23596 1.000 37.00787 330 ALA 1 N 1
ATOM 4063 C CA . ALA A 1 307 ? -13.52245 21.41656 18.15581 1.000 35.43202 330 ALA 1 CA 1
ATOM 4064 C C . ALA A 1 307 ? -14.39501 21.77189 19.35303 1.000 40.82905 330 ALA 1 C 1
ATOM 4065 O O . ALA A 1 307 ? -13.90053 21.95613 20.46808 1.000 38.63694 330 ALA 1 O 1
ATOM 4072 N N . ASP A 1 308 ? -15.70018 21.87099 19.11712 1.000 54.34097 331 ASP 1 N 1
ATOM 4073 C CA . ASP A 1 308 ? -16.64364 22.24549 20.17281 1.000 63.25121 331 ASP 1 CA 1
ATOM 4074 C C . ASP A 1 308 ? -16.90927 21.07562 21.11140 1.000 66.36716 331 ASP 1 C 1
ATOM 4075 O O . ASP A 1 308 ? -17.15914 21.27243 22.30241 1.000 74.80171 331 ASP 1 O 1
#

Radius of gyration: 18.08 Å; Cα contacts (8 Å, |Δi|>4): 601; chains: 1; bounding box: 45×46×48 Å

Foldseek 3Di:
DFFDADDQDFFFDDDDPVLDDDPVLQDDAFADDPVVLVVLLQVLLVVCVVQPPAKDDDDPVVQCLQQVQQVVQCVVVVPADPGWAWEWEAALAQQFQWIWIWTDHRPDRIGTSTTHFKAFWAFQDFLAWGADFHKFFQANSGQFAPVVFTKGWRAWDWTWGQADQVTDIDIDGEMEEEADPRRDPVNTSGHRHSHYMYGHSSVRVSCLQQVQQCSNLVSSVSRPVSSVVRGDPNHDHDSNRHTIYGYGHRPPDRGHHHHVPDD